Protein AF-A0A539EAH9-F1 (afdb_monomer_lite)

Secondary structure (DSSP, 8-state):
---EEEEEEEEEEEEEE-TTT--EEEEEEEEEEEEEEEEPPP--S-PPPPHHHHSEEEEBTTB--HHHHHHHHHHHTS-SS--S-TT---B-TTT--BTTT----PPPPPPPGGGGGGHHHHHHHHHHTTS-----PPPP---------------S------SSPPPHHHHHHHGGG-PPPPPP-EE-TTT--EE-TTS--TTT-EETTEE-S-----

pLDDT: mean 80.89, std 17.95, range [31.36, 97.25]

Structure (mmCIF, N/CA/C/O backbone):
data_AF-A0A539EAH9-F1
#
_entry.id   AF-A0A539EAH9-F1
#
loop_
_atom_site.group_PDB
_atom_site.id
_atom_site.type_symbol
_atom_site.label_atom_id
_atom_site.label_alt_id
_atom_site.label_comp_id
_atom_site.label_asym_id
_atom_site.label_entity_id
_atom_site.label_seq_id
_atom_site.pdbx_PDB_ins_code
_atom_site.Cartn_x
_atom_site.Cartn_y
_atom_site.Cartn_z
_atom_site.occupancy
_atom_site.B_iso_or_equiv
_atom_site.auth_seq_id
_atom_site.auth_comp_id
_atom_site.auth_asym_id
_atom_site.auth_atom_id
_atom_site.pdbx_PDB_model_num
ATOM 1 N N . GLY A 1 1 ? 25.191 -2.190 -31.416 1.00 60.81 1 GLY A N 1
ATOM 2 C CA . GLY A 1 1 ? 23.865 -2.799 -31.619 1.00 60.81 1 GLY A CA 1
ATOM 3 C C . GLY A 1 1 ? 22.923 -1.713 -32.073 1.00 60.81 1 GLY A C 1
ATOM 4 O O . GLY A 1 1 ? 23.224 -0.551 -31.831 1.00 60.81 1 GLY A O 1
ATOM 5 N N . ASN A 1 2 ? 21.859 -2.078 -32.775 1.00 83.56 2 ASN A N 1
ATOM 6 C CA . ASN A 1 2 ? 20.892 -1.104 -33.266 1.00 83.56 2 ASN A CA 1
ATOM 7 C C . ASN A 1 2 ? 19.895 -0.780 -32.150 1.00 83.56 2 ASN A C 1
ATOM 9 O O . ASN A 1 2 ? 19.409 -1.690 -31.483 1.00 83.56 2 ASN A O 1
ATOM 13 N N . ASP A 1 3 ? 19.583 0.498 -31.965 1.00 88.69 3 ASP A N 1
ATOM 14 C CA . ASP A 1 3 ? 18.508 0.918 -31.070 1.00 88.69 3 ASP A CA 1
ATOM 15 C C . ASP A 1 3 ? 17.154 0.483 -31.651 1.00 88.69 3 ASP A C 1
ATOM 17 O O . ASP A 1 3 ? 16.896 0.640 -32.848 1.00 88.69 3 ASP A O 1
ATOM 21 N N . VAL A 1 4 ? 16.276 -0.048 -30.800 1.00 90.62 4 VAL A N 1
ATOM 22 C CA . VAL A 1 4 ? 14.929 -0.492 -31.177 1.00 90.62 4 VAL A CA 1
ATOM 23 C C . VAL A 1 4 ? 13.896 0.394 -30.491 1.00 90.62 4 VAL A C 1
ATOM 25 O O . VAL A 1 4 ? 13.879 0.515 -29.270 1.00 90.62 4 VAL A O 1
ATOM 28 N N . LEU A 1 5 ? 13.005 1.007 -31.270 1.00 91.00 5 LEU A N 1
ATOM 29 C CA . LEU A 1 5 ? 11.903 1.819 -30.749 1.00 91.00 5 LEU A CA 1
ATOM 30 C C . LEU A 1 5 ? 10.624 0.985 -30.683 1.00 91.00 5 LEU A C 1
ATOM 32 O O . LEU A 1 5 ? 10.141 0.500 -31.707 1.00 91.00 5 LEU A O 1
ATOM 36 N N . VAL A 1 6 ? 10.049 0.859 -29.489 1.00 90.19 6 VAL A N 1
ATOM 37 C CA . VAL A 1 6 ? 8.791 0.145 -29.258 1.00 90.19 6 VAL A CA 1
ATOM 38 C C . VAL A 1 6 ? 7.693 1.159 -28.978 1.00 90.19 6 VAL A C 1
ATOM 40 O O . VAL A 1 6 ? 7.704 1.850 -27.961 1.00 90.19 6 VAL A O 1
ATOM 43 N N . ARG A 1 7 ? 6.719 1.236 -29.890 1.00 92.75 7 ARG A N 1
ATOM 44 C CA . ARG A 1 7 ? 5.558 2.125 -29.781 1.00 92.75 7 ARG A CA 1
ATOM 45 C C . ARG A 1 7 ? 4.266 1.344 -29.850 1.00 92.75 7 ARG A C 1
ATOM 47 O O . ARG A 1 7 ? 4.082 0.510 -30.732 1.00 92.75 7 ARG A O 1
ATOM 54 N N . GLY A 1 8 ? 3.332 1.666 -28.968 1.00 91.88 8 GLY A N 1
ATOM 55 C CA . GLY A 1 8 ? 2.044 0.998 -28.972 1.00 91.88 8 GLY A CA 1
ATOM 56 C C . GLY A 1 8 ? 1.096 1.470 -27.887 1.00 91.88 8 GLY A C 1
ATOM 57 O O . GLY A 1 8 ? 1.274 2.501 -27.239 1.00 91.88 8 GLY A O 1
ATOM 58 N N . ARG A 1 9 ? 0.038 0.689 -27.707 1.00 93.88 9 ARG A N 1
ATOM 59 C CA . ARG A 1 9 ? -0.904 0.841 -26.606 1.00 93.88 9 ARG A CA 1
ATOM 60 C C . ARG A 1 9 ? -1.015 -0.498 -25.913 1.00 93.88 9 ARG A C 1
ATOM 62 O O . ARG A 1 9 ? -1.237 -1.505 -26.579 1.00 93.88 9 ARG A O 1
ATOM 69 N N . MET A 1 10 ? -0.924 -0.482 -24.595 1.00 92.25 10 MET A N 1
ATOM 70 C CA . MET A 1 10 ? -1.216 -1.648 -23.781 1.00 92.25 10 MET A CA 1
ATOM 71 C C . MET A 1 10 ? -2.530 -1.461 -23.033 1.00 92.25 10 MET A C 1
ATOM 73 O O . MET A 1 10 ? -2.948 -0.341 -22.718 1.00 92.25 10 MET A O 1
ATOM 77 N N . ARG A 1 11 ? -3.180 -2.588 -22.761 1.00 94.94 11 ARG A N 1
ATOM 78 C CA . ARG A 1 11 ? -4.329 -2.686 -21.871 1.00 94.94 11 ARG A CA 1
ATOM 79 C C . ARG A 1 11 ? -4.109 -3.881 -20.958 1.00 94.94 11 ARG A C 1
ATOM 81 O O . ARG A 1 11 ? -3.825 -4.965 -21.459 1.00 94.94 11 ARG A O 1
ATOM 88 N N . ALA A 1 12 ? -4.242 -3.682 -19.654 1.00 93.44 12 ALA A N 1
ATOM 89 C CA . ALA A 1 12 ? -4.045 -4.726 -18.658 1.00 93.44 12 ALA A CA 1
ATOM 90 C C . ALA A 1 12 ? -5.166 -4.695 -17.616 1.00 93.44 12 ALA A C 1
ATOM 92 O O . ALA A 1 12 ? -5.574 -3.626 -17.160 1.00 93.44 12 ALA A O 1
ATOM 93 N N . TRP A 1 13 ? -5.639 -5.877 -17.214 1.00 95.69 13 TRP A N 1
ATOM 94 C CA . TRP A 1 13 ? -6.546 -6.028 -16.079 1.00 95.69 13 TRP A CA 1
ATOM 95 C C . TRP A 1 13 ? -5.753 -6.440 -14.852 1.00 95.69 13 TRP A C 1
ATOM 97 O O . TRP A 1 13 ? -5.201 -7.538 -14.803 1.00 95.69 13 TRP A O 1
ATOM 107 N N . VAL A 1 14 ? -5.720 -5.566 -13.853 1.00 95.38 14 VAL A N 1
ATOM 108 C CA . VAL A 1 14 ? -4.978 -5.808 -12.619 1.00 95.38 14 VAL A CA 1
ATOM 109 C C . VAL A 1 14 ? -5.970 -6.065 -11.489 1.00 95.38 14 VAL A C 1
ATOM 111 O O . VAL A 1 14 ? -6.828 -5.213 -11.243 1.00 95.38 14 VAL A O 1
ATOM 114 N N . PRO A 1 15 ? -5.894 -7.204 -10.782 1.00 95.88 15 PRO A N 1
ATOM 115 C CA . PRO A 1 15 ? -6.714 -7.423 -9.599 1.00 95.88 15 PRO A CA 1
ATOM 116 C C . PRO A 1 15 ? -6.326 -6.414 -8.513 1.00 95.88 15 PRO A C 1
ATOM 118 O O . PRO A 1 15 ? -5.158 -6.278 -8.158 1.00 95.88 15 PRO A O 1
ATOM 121 N N . GLN A 1 16 ? -7.313 -5.693 -7.993 1.00 95.38 16 GLN A N 1
ATOM 122 C CA . GLN A 1 16 ? -7.146 -4.670 -6.967 1.00 95.38 16 GLN A CA 1
ATOM 123 C C . GLN A 1 16 ? -8.098 -4.915 -5.806 1.00 95.38 16 GLN A C 1
ATOM 125 O O . GLN A 1 16 ? -9.174 -5.486 -5.970 1.00 95.38 16 GLN A O 1
ATOM 130 N N . THR A 1 17 ? -7.733 -4.405 -4.636 1.00 97.25 17 THR A N 1
ATOM 131 C CA . THR A 1 17 ? -8.609 -4.403 -3.462 1.00 97.25 17 THR A CA 1
ATOM 132 C C . THR A 1 17 ? -9.178 -3.009 -3.269 1.00 97.25 17 THR A C 1
ATOM 134 O O . THR A 1 17 ? -8.437 -2.036 -3.132 1.00 97.25 17 THR A O 1
ATOM 137 N N . CYS A 1 18 ? -10.504 -2.884 -3.244 1.00 96.62 18 CYS A N 1
ATOM 138 C CA . CYS A 1 18 ? -11.149 -1.587 -3.083 1.00 96.62 18 CYS A CA 1
ATOM 139 C C . CYS A 1 18 ? -10.808 -0.960 -1.725 1.00 96.62 18 CYS A C 1
ATOM 141 O O . CYS A 1 18 ? -11.185 -1.481 -0.679 1.00 96.62 18 CYS A O 1
ATOM 143 N N . GLY A 1 19 ? -10.218 0.237 -1.719 1.00 95.75 19 GLY A N 1
ATOM 144 C CA . GLY A 1 19 ? -9.874 0.967 -0.492 1.00 95.75 19 GLY A CA 1
ATOM 145 C C . GLY A 1 19 ? -11.069 1.505 0.315 1.00 95.75 19 GLY A C 1
ATOM 146 O O . GLY A 1 19 ? -10.874 2.312 1.222 1.00 95.75 19 GLY A O 1
ATOM 147 N N . ARG A 1 20 ? -12.311 1.141 -0.042 1.00 94.94 20 ARG A N 1
ATOM 148 C CA . ARG A 1 20 ? -13.545 1.499 0.685 1.00 94.94 20 ARG A CA 1
ATOM 149 C C . ARG A 1 20 ? -14.309 0.282 1.200 1.00 94.94 20 ARG A C 1
ATOM 151 O O . ARG A 1 20 ? -14.659 0.272 2.376 1.00 94.94 20 ARG A O 1
ATOM 158 N N . CYS A 1 21 ? -14.635 -0.684 0.336 1.00 95.94 21 CYS A N 1
ATOM 159 C CA . CYS A 1 21 ? -15.404 -1.882 0.714 1.00 95.94 21 CYS A CA 1
ATOM 160 C C . CYS A 1 21 ? -14.547 -3.138 0.904 1.00 95.94 21 CYS A C 1
ATOM 162 O O . CYS A 1 21 ? -15.082 -4.146 1.342 1.00 95.94 21 CYS A O 1
ATOM 164 N N . LEU A 1 22 ? -13.246 -3.078 0.593 1.00 95.69 22 LEU A N 1
ATOM 165 C CA . LEU A 1 22 ? -12.293 -4.193 0.666 1.00 95.69 22 LEU A CA 1
ATOM 166 C C . LEU A 1 22 ? -12.595 -5.385 -0.257 1.00 95.69 22 LEU A C 1
ATOM 168 O O . LEU A 1 22 ? -11.897 -6.391 -0.191 1.00 95.69 22 LEU A O 1
ATOM 172 N N . GLU A 1 23 ? -13.577 -5.274 -1.151 1.00 95.88 23 GLU A N 1
ATOM 173 C CA . GLU A 1 23 ? -13.831 -6.314 -2.149 1.00 95.88 23 GLU A CA 1
ATOM 174 C C . GLU A 1 23 ? -12.788 -6.278 -3.276 1.00 95.88 23 GLU A C 1
ATOM 176 O O . GLU A 1 23 ? -12.361 -5.183 -3.684 1.00 95.88 23 GLU A O 1
ATOM 181 N N . PRO A 1 24 ? -12.388 -7.457 -3.786 1.00 96.75 24 PRO A N 1
ATOM 182 C CA . PRO A 1 24 ? -11.537 -7.554 -4.957 1.00 96.75 24 PRO A CA 1
ATOM 183 C C . PRO A 1 24 ? -12.305 -7.096 -6.198 1.00 96.75 24 PRO A C 1
ATOM 185 O O . PRO A 1 24 ? -13.481 -7.411 -6.376 1.00 96.75 24 PRO A O 1
ATOM 188 N N . PHE A 1 25 ? -11.641 -6.354 -7.074 1.00 96.06 25 PHE A N 1
ATOM 189 C CA . PHE A 1 25 ? -12.196 -5.932 -8.354 1.00 96.06 25 PHE A CA 1
ATOM 190 C C . PHE A 1 25 ? -11.074 -5.770 -9.392 1.00 96.06 25 PHE A C 1
ATOM 192 O O . PHE A 1 25 ? -9.949 -5.431 -9.023 1.00 96.06 25 PHE A O 1
ATOM 199 N N . PRO A 1 26 ? -11.338 -6.001 -10.688 1.00 96.12 26 PRO A N 1
ATOM 200 C CA . PRO A 1 26 ? -10.357 -5.739 -11.733 1.00 96.12 26 PRO A CA 1
ATOM 201 C C . PRO A 1 26 ? -10.277 -4.235 -12.026 1.00 96.12 26 PRO A C 1
ATOM 203 O O . PRO A 1 26 ? -11.297 -3.583 -12.255 1.00 96.12 26 PRO A O 1
ATOM 206 N N . PHE A 1 27 ? -9.067 -3.681 -12.051 1.00 95.56 27 PHE A N 1
ATOM 207 C CA . PHE A 1 27 ? -8.802 -2.328 -12.532 1.00 95.56 27 PHE A CA 1
ATOM 208 C C . PHE A 1 27 ? -8.214 -2.378 -13.946 1.00 95.56 27 PHE A C 1
ATOM 210 O O . PHE A 1 27 ? -7.321 -3.177 -14.222 1.00 95.56 27 PHE A O 1
ATOM 217 N N . ASP A 1 28 ? -8.737 -1.541 -14.840 1.00 95.06 28 ASP A N 1
ATOM 218 C CA . ASP A 1 28 ? -8.344 -1.479 -16.251 1.00 95.06 28 ASP A CA 1
ATOM 219 C C . ASP A 1 28 ? -7.271 -0.402 -16.441 1.00 95.06 28 ASP A C 1
ATOM 221 O O . ASP A 1 28 ? -7.556 0.795 -16.345 1.00 95.06 28 ASP A O 1
ATOM 225 N N . VAL A 1 29 ? -6.032 -0.831 -16.681 1.00 95.12 29 VAL A N 1
ATOM 226 C CA . VAL A 1 29 ? -4.908 0.058 -16.979 1.00 95.12 29 VAL A CA 1
ATOM 227 C C . VAL A 1 29 ? -4.770 0.174 -18.489 1.00 95.12 29 VAL A C 1
ATOM 229 O O . VAL A 1 29 ? -4.560 -0.823 -19.177 1.00 95.12 29 VAL A O 1
ATOM 232 N N . VAL A 1 30 ? -4.859 1.399 -19.007 1.00 94.56 30 VAL A N 1
ATOM 233 C CA . VAL A 1 30 ? -4.601 1.711 -20.417 1.00 94.56 30 VAL A CA 1
ATOM 234 C C . VAL A 1 30 ? -3.438 2.689 -20.479 1.00 94.56 30 VAL A C 1
ATOM 236 O O . VAL A 1 30 ? -3.588 3.844 -20.082 1.00 94.56 30 VAL A O 1
ATOM 239 N N . ALA A 1 31 ? -2.300 2.238 -21.002 1.00 90.44 31 ALA A N 1
ATOM 240 C CA . ALA A 1 31 ? -1.087 3.042 -21.123 1.00 90.44 31 ALA A CA 1
ATOM 241 C C . ALA A 1 31 ? -0.617 3.111 -22.582 1.00 90.44 31 ALA A C 1
ATOM 243 O O . ALA A 1 31 ? -0.875 2.213 -23.397 1.00 90.44 31 ALA A O 1
ATOM 244 N N . ARG A 1 32 ? 0.039 4.221 -22.931 1.00 91.00 32 ARG A N 1
ATOM 245 C CA . ARG A 1 32 ? 0.740 4.374 -24.209 1.00 91.00 32 ARG A CA 1
ATOM 246 C C . ARG A 1 32 ? 2.194 4.010 -23.973 1.00 91.00 32 ARG A C 1
ATOM 248 O O . ARG A 1 32 ? 2.814 4.594 -23.102 1.00 91.00 32 ARG A O 1
ATOM 255 N N . VAL A 1 33 ? 2.698 3.090 -24.779 1.00 90.12 33 VAL A N 1
ATOM 256 C CA . VAL A 1 33 ? 4.084 2.635 -24.729 1.00 90.12 33 VAL A CA 1
ATOM 257 C C . VAL A 1 33 ? 4.867 3.409 -25.782 1.00 90.12 33 VAL A C 1
ATOM 259 O O . VAL A 1 33 ? 4.454 3.432 -26.946 1.00 90.12 33 VAL A O 1
ATOM 262 N N . ASP A 1 34 ? 5.957 4.047 -25.375 1.00 89.75 34 ASP A N 1
ATOM 263 C CA . ASP A 1 34 ? 6.941 4.695 -26.249 1.00 89.75 34 ASP A CA 1
ATOM 264 C C . ASP A 1 34 ? 8.307 4.578 -25.566 1.00 89.75 34 ASP A C 1
ATOM 266 O O . ASP A 1 34 ? 8.686 5.429 -24.767 1.00 89.75 34 ASP A O 1
ATOM 270 N N . THR A 1 35 ? 8.995 3.463 -25.806 1.00 88.56 35 THR A N 1
ATOM 271 C CA . THR A 1 35 ? 10.229 3.111 -25.090 1.00 88.56 35 THR A CA 1
ATOM 272 C C . THR A 1 35 ? 11.318 2.723 -26.074 1.00 88.56 35 THR A C 1
ATOM 274 O O . THR A 1 35 ? 11.074 2.011 -27.056 1.00 88.56 35 THR A O 1
ATOM 277 N N . ARG A 1 36 ? 12.538 3.188 -25.805 1.00 90.56 36 ARG A N 1
ATOM 278 C CA . ARG A 1 36 ? 13.738 2.853 -26.570 1.00 90.56 36 ARG A CA 1
ATOM 279 C C . ARG A 1 36 ? 14.483 1.712 -25.887 1.00 90.56 36 ARG A C 1
ATOM 281 O O . ARG A 1 36 ? 14.791 1.803 -24.705 1.00 90.56 36 ARG A O 1
ATOM 288 N N . PHE A 1 37 ? 14.809 0.674 -26.649 1.00 90.56 37 PHE A N 1
ATOM 289 C CA . PHE A 1 37 ? 15.657 -0.429 -26.219 1.00 90.56 37 PHE A CA 1
ATOM 290 C C . PHE A 1 37 ? 17.042 -0.315 -26.849 1.00 90.56 37 PHE A C 1
ATOM 292 O O . PHE A 1 37 ? 17.163 -0.216 -28.071 1.00 90.56 37 PHE A O 1
ATOM 299 N N . CYS A 1 38 ? 18.084 -0.375 -26.029 1.00 90.00 38 CYS A N 1
ATOM 300 C CA . CYS A 1 38 ? 19.475 -0.374 -26.462 1.00 90.00 38 CYS A CA 1
ATOM 301 C C . CYS A 1 38 ? 20.183 -1.676 -26.037 1.00 90.00 38 CYS A C 1
ATOM 303 O O . CYS A 1 38 ? 19.770 -2.345 -25.083 1.00 90.00 38 CYS A O 1
ATOM 305 N N . PRO A 1 39 ? 21.234 -2.103 -26.754 1.00 87.88 39 PRO A N 1
ATOM 306 C CA . PRO A 1 39 ? 21.985 -3.296 -26.378 1.00 87.88 39 PRO A CA 1
ATOM 307 C C . PRO A 1 39 ? 22.613 -3.102 -24.996 1.00 87.88 39 PRO A C 1
ATOM 309 O O . PRO A 1 39 ? 23.227 -2.066 -24.731 1.00 87.88 39 PRO A O 1
ATOM 312 N N . ARG A 1 40 ? 22.488 -4.104 -24.117 1.00 82.75 40 ARG A N 1
ATOM 313 C CA . ARG A 1 40 ? 23.061 -4.038 -22.767 1.00 82.75 40 ARG A CA 1
ATOM 314 C C . ARG A 1 40 ? 24.570 -3.757 -22.853 1.00 82.75 40 ARG A C 1
ATOM 316 O O . ARG A 1 40 ? 25.294 -4.558 -23.451 1.00 82.75 40 ARG A O 1
ATOM 323 N N . PRO A 1 41 ? 25.071 -2.659 -22.258 1.00 74.50 41 PRO A N 1
ATOM 324 C CA . PRO A 1 41 ? 26.496 -2.377 -22.281 1.00 74.50 41 PRO A CA 1
ATOM 325 C C . PRO A 1 41 ? 27.245 -3.458 -21.494 1.00 74.50 41 PRO A C 1
ATOM 327 O O . PRO A 1 41 ? 26.838 -3.854 -20.400 1.00 74.50 41 PRO A O 1
ATOM 330 N N . GLY A 1 42 ? 28.354 -3.948 -22.054 1.00 69.81 42 GLY A N 1
ATOM 331 C CA . GLY A 1 42 ? 29.298 -4.775 -21.307 1.00 69.81 42 GLY A CA 1
ATOM 332 C C . GLY A 1 42 ? 29.802 -3.997 -20.090 1.00 69.81 42 GLY A C 1
ATOM 333 O O . GLY A 1 42 ? 30.039 -2.795 -20.197 1.00 69.81 42 GLY A O 1
ATOM 334 N N . ARG A 1 43 ? 29.915 -4.677 -18.941 1.00 63.47 43 ARG A N 1
ATOM 335 C CA . ARG A 1 43 ? 30.297 -4.112 -17.634 1.00 63.47 43 ARG A CA 1
ATOM 336 C C . ARG A 1 43 ? 31.380 -3.031 -17.796 1.00 63.47 43 ARG A C 1
ATOM 338 O O . ARG A 1 43 ? 32.489 -3.338 -18.229 1.00 63.47 43 ARG A O 1
ATOM 345 N N . ARG A 1 44 ? 31.060 -1.784 -17.452 1.00 59.03 44 ARG A N 1
ATOM 346 C CA . ARG A 1 44 ? 32.021 -0.676 -17.354 1.00 59.03 44 ARG A CA 1
ATOM 347 C C . ARG A 1 44 ? 31.916 -0.022 -15.983 1.00 59.03 44 ARG A C 1
ATOM 349 O O . ARG A 1 44 ? 30.933 -0.239 -15.277 1.00 59.03 44 ARG A O 1
ATOM 356 N N . GLU A 1 45 ? 32.995 0.673 -15.630 1.00 66.25 45 GLU A N 1
ATOM 357 C CA . GLU A 1 45 ? 33.187 1.496 -14.430 1.00 66.25 45 GLU A CA 1
ATOM 358 C C . GLU A 1 45 ? 31.945 2.333 -14.092 1.00 66.25 45 GLU A C 1
ATOM 360 O O . GLU A 1 45 ? 31.101 2.570 -14.951 1.00 66.25 45 GLU A O 1
ATOM 365 N N . GLU A 1 46 ? 31.812 2.762 -12.838 1.00 62.81 46 GLU A N 1
ATOM 366 C CA . GLU A 1 46 ? 30.702 3.608 -12.384 1.00 62.81 46 GLU A CA 1
ATOM 367 C C . GLU A 1 46 ? 30.673 4.926 -13.185 1.00 62.81 46 GLU A C 1
ATOM 369 O O . GLU A 1 46 ? 31.411 5.862 -12.891 1.00 62.81 46 GLU A O 1
ATOM 374 N N . VAL A 1 47 ? 29.844 4.983 -14.233 1.00 72.38 47 VAL A N 1
ATOM 375 C CA . VAL A 1 47 ? 29.603 6.181 -15.049 1.00 72.38 47 VAL A CA 1
ATOM 376 C C . VAL A 1 47 ? 28.312 6.848 -14.578 1.00 72.38 47 VAL A C 1
ATOM 378 O O . VAL A 1 47 ? 27.319 6.171 -14.303 1.00 72.38 47 VAL A O 1
ATOM 381 N N . GLU A 1 48 ? 28.316 8.178 -14.491 1.00 74.94 48 GLU A N 1
ATOM 382 C CA . GLU A 1 48 ? 27.109 8.956 -14.205 1.00 74.94 48 GLU A CA 1
ATOM 383 C C . GLU A 1 48 ? 26.088 8.815 -15.344 1.00 74.94 48 GLU A C 1
ATOM 385 O O . GLU A 1 48 ? 26.417 8.993 -16.517 1.00 74.94 48 GLU A O 1
ATOM 390 N N . LEU A 1 49 ? 24.842 8.493 -14.988 1.00 77.19 49 LEU A N 1
ATOM 391 C CA . LEU A 1 49 ? 23.744 8.351 -15.943 1.00 77.19 49 LEU A CA 1
ATOM 392 C C . LEU A 1 49 ? 23.298 9.723 -16.455 1.00 77.19 49 LEU A C 1
ATOM 394 O O . LEU A 1 49 ? 23.085 10.651 -15.670 1.00 77.19 49 LEU A O 1
ATOM 398 N N . THR A 1 50 ? 23.092 9.832 -17.764 1.00 81.25 50 THR A N 1
ATOM 399 C CA . THR A 1 50 ? 22.429 10.987 -18.373 1.00 81.25 50 THR A CA 1
ATOM 400 C C . THR A 1 50 ? 20.901 10.844 -18.279 1.00 81.25 50 THR A C 1
ATOM 402 O O . THR A 1 50 ? 20.399 9.741 -18.053 1.00 81.25 50 THR A O 1
ATOM 405 N N . PRO A 1 51 ? 20.117 11.926 -18.452 1.00 77.69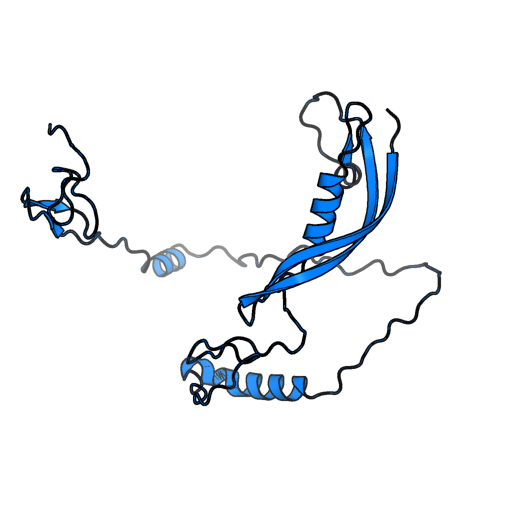 51 PRO A N 1
ATOM 406 C CA . PRO A 1 51 ? 18.654 11.832 -18.490 1.00 77.69 51 PRO A CA 1
ATOM 407 C C . PRO A 1 51 ? 18.139 10.833 -19.535 1.00 77.69 51 PRO A C 1
ATOM 409 O O . PRO A 1 51 ? 17.221 10.072 -19.249 1.00 77.69 51 PRO A O 1
ATOM 412 N N . ASP A 1 52 ? 18.786 10.769 -20.700 1.00 70.88 52 ASP A N 1
ATOM 413 C CA . ASP A 1 52 ? 18.406 9.868 -21.793 1.00 70.88 52 ASP A CA 1
ATOM 414 C C . ASP A 1 52 ? 18.671 8.385 -21.465 1.00 70.88 52 ASP A C 1
ATOM 416 O O . ASP A 1 52 ? 18.045 7.500 -22.056 1.00 70.88 52 ASP A O 1
ATOM 420 N N . ASP A 1 53 ? 19.579 8.101 -20.521 1.00 75.19 53 ASP A N 1
ATOM 421 C CA . ASP A 1 53 ? 19.846 6.746 -20.017 1.00 75.19 53 ASP A CA 1
ATOM 422 C C . ASP A 1 53 ? 18.764 6.273 -19.037 1.00 75.19 53 ASP A C 1
ATOM 424 O O . ASP A 1 53 ? 18.596 5.071 -18.836 1.00 75.19 53 ASP A O 1
ATOM 428 N N . LEU A 1 54 ? 18.012 7.200 -18.430 1.00 77.00 54 LEU A N 1
ATOM 429 C CA . LEU A 1 54 ? 16.892 6.870 -17.542 1.00 77.00 54 LEU A CA 1
ATOM 430 C C . LEU A 1 54 ? 15.639 6.449 -18.320 1.00 77.00 54 LEU A C 1
ATOM 432 O O . LEU A 1 54 ? 14.779 5.769 -17.765 1.00 77.00 54 LEU A O 1
ATOM 436 N N . GLU A 1 55 ? 15.537 6.852 -19.588 1.00 69.38 55 GLU A N 1
ATOM 437 C CA . GLU A 1 55 ? 14.396 6.576 -20.472 1.00 69.38 55 GLU A CA 1
ATOM 438 C C . GLU A 1 55 ? 14.638 5.375 -21.408 1.00 69.38 55 GLU A C 1
ATOM 440 O O . GLU A 1 55 ? 13.785 5.039 -22.235 1.00 69.38 55 GLU A O 1
ATOM 445 N N . ALA A 1 56 ? 15.801 4.725 -21.298 1.00 81.56 56 ALA A N 1
ATOM 446 C CA . ALA A 1 56 ? 16.188 3.590 -22.126 1.00 81.56 56 ALA A CA 1
ATOM 447 C C . ALA A 1 56 ? 16.149 2.267 -21.349 1.00 81.56 56 ALA A C 1
ATOM 449 O O . ALA A 1 56 ? 16.671 2.149 -20.240 1.00 81.56 56 ALA A O 1
ATOM 450 N N . ASP A 1 57 ? 15.587 1.241 -21.983 1.00 86.75 57 ASP A N 1
ATOM 451 C CA . ASP A 1 57 ? 15.651 -0.137 -21.510 1.00 86.75 57 ASP A CA 1
ATOM 452 C C . ASP A 1 57 ? 16.725 -0.936 -22.254 1.00 86.75 57 ASP A C 1
ATOM 454 O O . ASP A 1 57 ? 17.122 -0.608 -23.370 1.00 86.75 57 ASP A O 1
ATOM 458 N N . PHE A 1 58 ? 17.205 -2.021 -21.645 1.00 88.50 58 PHE A N 1
ATOM 459 C CA . PHE A 1 58 ? 18.278 -2.838 -22.216 1.00 88.50 58 PHE A CA 1
ATOM 460 C C . PHE A 1 58 ? 17.773 -4.180 -22.744 1.00 88.50 58 PHE A C 1
ATOM 462 O O . PHE A 1 58 ? 16.985 -4.847 -22.072 1.00 88.50 58 PHE A O 1
ATOM 469 N N . TYR A 1 59 ? 18.311 -4.623 -23.882 1.00 89.81 59 TYR A N 1
ATOM 470 C CA . TYR A 1 59 ? 18.089 -5.963 -24.438 1.00 89.81 59 TYR A CA 1
ATOM 471 C C . TYR A 1 59 ? 19.403 -6.756 -24.565 1.00 89.81 59 TYR A C 1
ATOM 473 O O . TYR A 1 59 ? 20.495 -6.179 -24.599 1.00 89.81 59 TYR A O 1
ATOM 481 N N . ALA A 1 60 ? 19.304 -8.085 -24.602 1.00 87.56 60 ALA A N 1
ATOM 482 C CA . ALA A 1 60 ? 20.426 -9.006 -24.798 1.00 87.56 60 ALA A CA 1
ATOM 483 C C . ALA A 1 60 ? 19.990 -10.152 -25.719 1.00 87.56 60 ALA A C 1
ATOM 485 O O . ALA A 1 60 ? 18.802 -10.456 -25.776 1.00 87.56 60 ALA A O 1
ATOM 486 N N . ASP A 1 61 ? 20.933 -10.758 -26.443 1.00 87.06 61 ASP A N 1
ATOM 487 C CA . ASP A 1 61 ? 20.684 -11.916 -27.320 1.00 87.06 61 ASP A CA 1
ATOM 488 C C . ASP A 1 61 ? 19.550 -11.698 -28.344 1.00 87.06 61 ASP A C 1
ATOM 490 O O . ASP A 1 61 ? 18.789 -12.611 -28.647 1.00 87.06 61 ASP A O 1
ATOM 494 N N . ASP A 1 62 ? 19.402 -10.461 -28.836 1.00 85.50 62 ASP A N 1
ATOM 495 C CA . ASP A 1 62 ? 18.315 -10.022 -29.729 1.00 85.50 62 ASP A CA 1
ATOM 496 C C . ASP A 1 62 ? 16.889 -10.259 -29.176 1.00 85.50 62 ASP A C 1
ATOM 498 O O . ASP A 1 62 ? 15.902 -10.234 -29.914 1.00 85.50 62 ASP A O 1
ATOM 502 N N . LEU A 1 63 ? 16.763 -10.423 -27.852 1.00 89.56 63 LEU A N 1
ATOM 503 C CA . LEU A 1 63 ? 15.504 -10.596 -27.134 1.00 89.56 63 LEU A CA 1
ATOM 504 C C . LEU A 1 63 ? 15.143 -9.348 -26.324 1.00 89.56 63 LEU A C 1
ATOM 506 O O . LEU A 1 63 ? 15.856 -8.931 -25.409 1.00 89.56 63 LEU A O 1
ATOM 510 N N . LEU A 1 64 ? 13.980 -8.782 -26.637 1.00 89.31 64 LEU A N 1
ATOM 511 C CA . LEU A 1 64 ? 13.375 -7.668 -25.909 1.00 89.31 64 LEU A CA 1
ATOM 512 C C . LEU A 1 64 ? 12.545 -8.208 -24.737 1.00 89.31 64 LEU A C 1
ATOM 514 O O . LEU A 1 64 ? 11.573 -8.937 -24.950 1.00 89.31 64 LEU A O 1
ATOM 518 N N . ASP A 1 65 ? 12.874 -7.819 -23.503 1.00 87.44 65 ASP A N 1
ATOM 519 C CA . ASP A 1 65 ? 12.050 -8.149 -22.334 1.00 87.44 65 ASP A CA 1
ATOM 520 C C . ASP A 1 65 ? 10.831 -7.220 -22.247 1.00 87.44 65 ASP A C 1
ATOM 522 O O . ASP A 1 65 ? 10.805 -6.210 -21.539 1.00 87.44 65 ASP A O 1
ATOM 526 N N . VAL A 1 66 ? 9.790 -7.587 -22.991 1.00 88.06 66 VAL A N 1
ATOM 527 C CA . VAL A 1 66 ? 8.502 -6.886 -22.972 1.00 88.06 66 VAL A CA 1
ATOM 528 C C . VAL A 1 66 ? 7.760 -7.045 -21.645 1.00 88.06 66 VAL A C 1
ATOM 530 O O . VAL A 1 66 ? 6.876 -6.243 -21.359 1.00 88.06 66 VAL A O 1
ATOM 533 N N . ASN A 1 67 ? 8.095 -8.034 -20.807 1.00 89.81 67 ASN A N 1
ATOM 534 C CA . ASN A 1 67 ? 7.415 -8.206 -19.522 1.00 89.81 67 ASN A CA 1
ATOM 535 C C . ASN A 1 67 ? 7.770 -7.069 -18.569 1.00 89.81 67 ASN A C 1
ATOM 537 O O . ASN A 1 67 ? 6.875 -6.518 -17.933 1.00 89.81 67 ASN A O 1
ATOM 541 N N . ARG A 1 68 ? 9.049 -6.678 -18.510 1.00 87.75 68 ARG A N 1
ATOM 542 C CA . ARG A 1 68 ? 9.498 -5.536 -17.699 1.00 87.75 68 ARG A CA 1
ATOM 543 C C . ARG A 1 68 ? 8.835 -4.229 -18.135 1.00 87.75 68 ARG A C 1
ATOM 545 O O . ARG A 1 68 ? 8.397 -3.449 -17.287 1.00 87.75 68 ARG A O 1
ATOM 552 N N . LEU A 1 69 ? 8.720 -4.029 -19.448 1.00 89.31 69 LEU A N 1
ATOM 553 C CA . LEU A 1 69 ? 8.025 -2.886 -20.032 1.00 89.31 69 LEU A CA 1
ATOM 554 C C . LEU A 1 69 ? 6.554 -2.858 -19.606 1.00 89.31 69 LEU A C 1
ATOM 556 O O . LEU A 1 69 ? 6.078 -1.875 -19.045 1.00 89.31 69 LEU A O 1
ATOM 560 N N . LEU A 1 70 ? 5.843 -3.969 -19.810 1.00 90.88 70 LEU A N 1
ATOM 561 C CA . LEU A 1 70 ? 4.432 -4.078 -19.451 1.00 90.88 70 LEU A CA 1
ATOM 562 C C . LEU A 1 70 ? 4.207 -3.921 -17.942 1.00 90.88 70 LEU A C 1
ATOM 564 O O . LEU A 1 70 ? 3.230 -3.289 -17.555 1.00 90.88 70 LEU A O 1
ATOM 568 N N . GLN A 1 71 ? 5.084 -4.462 -17.092 1.00 91.62 71 GLN A N 1
ATOM 569 C CA . GLN A 1 71 ? 4.993 -4.315 -15.634 1.00 91.62 71 GLN A CA 1
ATOM 570 C C . GLN A 1 71 ? 5.139 -2.855 -15.208 1.00 91.62 71 GLN A C 1
ATOM 572 O O . GLN A 1 71 ? 4.245 -2.342 -14.540 1.00 91.62 71 GLN A O 1
ATOM 577 N N . THR A 1 72 ? 6.198 -2.173 -15.654 1.00 91.00 72 THR A N 1
ATOM 578 C CA . THR A 1 72 ? 6.455 -0.761 -15.322 1.00 91.00 72 THR A CA 1
ATOM 579 C C . THR A 1 72 ? 5.273 0.122 -15.718 1.00 91.00 72 THR A C 1
ATOM 581 O O . THR A 1 72 ? 4.721 0.846 -14.889 1.00 91.00 72 THR A O 1
ATOM 584 N N . GLU A 1 73 ? 4.820 0.005 -16.965 1.00 92.62 73 GLU A N 1
ATOM 585 C CA . GLU A 1 73 ? 3.695 0.792 -17.477 1.00 92.62 73 GLU A CA 1
ATOM 586 C C . GLU A 1 73 ? 2.374 0.450 -16.772 1.00 92.62 73 GLU A C 1
ATOM 588 O O . GLU A 1 73 ? 1.533 1.321 -16.530 1.00 92.62 73 GLU A O 1
ATOM 593 N N . THR A 1 74 ? 2.188 -0.818 -16.389 1.00 94.12 74 THR A N 1
ATOM 594 C CA . THR A 1 74 ? 1.018 -1.243 -15.612 1.00 94.12 74 THR A CA 1
ATOM 595 C C . THR A 1 74 ? 1.032 -0.606 -14.227 1.00 94.12 74 THR A C 1
ATOM 597 O O . THR A 1 74 ? 0.019 -0.052 -13.805 1.00 94.12 74 THR A O 1
ATOM 600 N N . GLU A 1 75 ? 2.164 -0.662 -13.527 1.00 93.50 75 GLU A N 1
ATOM 601 C CA . GLU A 1 75 ? 2.329 -0.139 -12.170 1.00 93.50 75 GLU A CA 1
ATOM 602 C C . GLU A 1 75 ? 2.161 1.380 -12.113 1.00 93.50 75 GLU A C 1
ATOM 604 O O . GLU A 1 75 ? 1.423 1.883 -11.262 1.00 93.50 75 GLU A O 1
ATOM 609 N N . LEU A 1 76 ? 2.770 2.110 -13.053 1.00 92.25 76 LEU A N 1
ATOM 610 C CA . LEU A 1 76 ? 2.625 3.564 -13.164 1.00 92.25 76 LEU A CA 1
ATOM 611 C C . LEU A 1 76 ? 1.180 3.988 -13.468 1.00 92.25 76 LEU A C 1
ATOM 613 O O . LEU A 1 76 ? 0.751 5.073 -13.069 1.00 92.25 76 LEU A O 1
ATOM 617 N N . GLY A 1 77 ? 0.411 3.130 -14.143 1.00 92.44 77 GLY A N 1
ATOM 618 C CA . GLY A 1 77 ? -0.999 3.358 -14.445 1.00 92.44 77 GLY A CA 1
ATOM 619 C C . GLY A 1 77 ? -1.970 3.072 -13.291 1.00 92.44 77 GLY A C 1
ATOM 620 O O . GLY A 1 77 ? -3.158 3.392 -13.408 1.00 92.44 77 GLY A O 1
ATOM 621 N N . LEU A 1 78 ? -1.516 2.480 -12.179 1.00 93.94 78 LEU A N 1
ATOM 622 C CA . LEU A 1 78 ? -2.384 2.153 -11.045 1.00 93.94 78 LEU A CA 1
ATOM 623 C C . LEU A 1 78 ? -2.678 3.376 -10.157 1.00 93.94 78 LEU A C 1
ATOM 625 O O . LEU A 1 78 ? -1.796 4.178 -9.848 1.00 93.94 78 LEU A O 1
ATOM 629 N N . PRO A 1 79 ? -3.923 3.530 -9.666 1.00 92.56 79 PRO A N 1
ATOM 630 C CA . PRO A 1 79 ? -4.276 4.631 -8.785 1.00 92.56 79 PRO A CA 1
ATOM 631 C C . PRO A 1 79 ? -3.736 4.396 -7.371 1.00 92.56 79 PRO A C 1
ATOM 633 O O . PRO A 1 79 ? -3.855 3.304 -6.823 1.00 92.56 79 PRO A O 1
ATOM 636 N N . MET A 1 80 ? -3.305 5.466 -6.696 1.00 92.56 80 MET A N 1
ATOM 637 C CA . MET A 1 80 ? -2.913 5.394 -5.277 1.00 92.56 80 MET A CA 1
ATOM 638 C C . MET A 1 80 ? -4.040 4.904 -4.347 1.00 92.56 80 MET A C 1
ATOM 640 O O . MET A 1 80 ? -3.778 4.393 -3.261 1.00 92.56 80 MET A O 1
ATOM 644 N N . LYS A 1 81 ? -5.310 5.095 -4.738 1.00 93.00 81 LYS A N 1
ATOM 645 C CA . LYS A 1 81 ? -6.487 4.625 -3.993 1.00 93.00 81 LYS A CA 1
ATOM 646 C C . LYS A 1 81 ? -7.483 3.939 -4.936 1.00 93.00 81 LYS A C 1
ATOM 648 O O . LYS A 1 81 ? -8.396 4.607 -5.430 1.00 93.00 81 LYS A O 1
ATOM 653 N N . PRO A 1 82 ? -7.336 2.629 -5.185 1.00 94.19 82 PRO A N 1
ATOM 654 C CA . PRO A 1 82 ? -8.233 1.887 -6.062 1.00 94.19 82 PRO A CA 1
ATOM 655 C C . PRO A 1 82 ? -9.640 1.800 -5.459 1.00 94.19 82 PRO A C 1
ATOM 657 O O . PRO A 1 82 ? -9.815 1.494 -4.277 1.00 94.19 82 PRO A O 1
ATOM 660 N N . LEU A 1 83 ? -10.659 2.076 -6.274 1.00 96.19 83 LEU A N 1
ATOM 661 C CA . LEU A 1 83 ? -12.071 1.967 -5.907 1.00 96.19 83 LEU A CA 1
ATOM 662 C C . LEU A 1 83 ? -12.802 1.123 -6.950 1.00 96.19 83 LEU A C 1
ATOM 664 O O . LEU A 1 83 ? -12.695 1.414 -8.138 1.00 96.19 83 LEU A O 1
ATOM 668 N N . CYS A 1 84 ? -13.614 0.159 -6.502 1.00 94.69 84 CYS A N 1
ATOM 669 C CA . CYS A 1 84 ? -14.446 -0.664 -7.391 1.00 94.69 84 CYS A CA 1
ATOM 670 C C . CYS A 1 84 ? -15.506 0.139 -8.164 1.00 94.69 84 CYS A C 1
ATOM 672 O O . CYS A 1 84 ? -16.069 -0.336 -9.142 1.00 94.69 84 CYS A O 1
ATOM 674 N N . GLY A 1 85 ? -15.764 1.379 -7.745 1.00 92.62 85 GLY A N 1
ATOM 675 C CA . GLY A 1 85 ? -16.615 2.327 -8.445 1.00 92.62 85 GLY A CA 1
ATOM 676 C C . GLY A 1 85 ? -16.540 3.711 -7.807 1.00 92.62 85 GLY A C 1
ATOM 677 O O . GLY A 1 85 ? -16.173 3.856 -6.636 1.00 92.62 85 GLY A O 1
ATOM 678 N N . LYS A 1 86 ? -16.920 4.743 -8.570 1.00 89.44 86 LYS A N 1
ATOM 679 C CA . LYS A 1 86 ? -16.918 6.145 -8.107 1.00 89.44 86 LYS A CA 1
ATOM 680 C C . LYS A 1 86 ? -17.846 6.361 -6.904 1.00 89.44 86 LYS A C 1
ATOM 682 O O . LYS A 1 86 ? -17.532 7.159 -6.019 1.00 89.44 86 LYS A O 1
ATOM 687 N N . ASP A 1 87 ? -18.927 5.587 -6.839 1.00 93.50 87 ASP A N 1
ATOM 688 C CA . ASP A 1 87 ? -19.989 5.715 -5.836 1.00 93.50 87 ASP A CA 1
ATOM 689 C C . ASP A 1 87 ? -19.965 4.589 -4.784 1.00 93.50 87 ASP A C 1
ATOM 691 O O . ASP A 1 87 ? -20.937 4.377 -4.062 1.00 93.50 87 ASP A O 1
ATOM 695 N N . CYS A 1 88 ? -18.836 3.876 -4.656 1.00 94.06 88 CYS A N 1
ATOM 696 C CA . CYS A 1 88 ? -18.661 2.841 -3.637 1.00 94.06 88 CYS A CA 1
ATOM 697 C C . CYS A 1 88 ? -18.870 3.422 -2.228 1.00 94.06 88 CYS A C 1
ATOM 699 O O . CYS A 1 88 ? -18.155 4.341 -1.809 1.00 94.06 88 CYS A O 1
ATOM 701 N N . ARG A 1 89 ? -19.838 2.868 -1.490 1.00 92.31 89 ARG A N 1
ATOM 702 C CA . ARG A 1 89 ? -20.282 3.350 -0.169 1.00 92.31 89 ARG A CA 1
ATOM 703 C C . ARG A 1 89 ? -19.378 2.889 0.976 1.00 92.31 89 ARG A C 1
ATOM 705 O O . ARG A 1 89 ? -19.412 3.481 2.055 1.00 92.31 89 ARG A O 1
ATOM 712 N N . GLY A 1 90 ? -18.562 1.867 0.719 1.00 94.31 90 GLY A N 1
ATOM 713 C CA . GLY A 1 90 ? -17.594 1.304 1.653 1.00 94.31 90 GLY A CA 1
ATOM 714 C C . GLY A 1 90 ? -18.210 0.536 2.818 1.00 94.31 90 GLY A C 1
ATOM 715 O O . GLY A 1 90 ? -19.395 0.205 2.815 1.00 94.31 90 GLY A O 1
ATOM 716 N N . LEU A 1 91 ? -17.383 0.243 3.817 1.00 93.88 91 LEU A N 1
ATOM 717 C CA . LEU A 1 91 ? -17.817 -0.440 5.032 1.00 93.88 91 LEU A CA 1
ATOM 718 C C . LEU A 1 91 ? -18.496 0.517 6.021 1.00 93.88 91 LEU A C 1
ATOM 720 O O . LEU A 1 91 ? -18.201 1.714 6.080 1.00 93.88 91 LEU A O 1
ATOM 724 N N . CYS A 1 92 ? -19.412 -0.019 6.824 1.00 91.00 92 CYS A N 1
ATOM 725 C CA . CYS A 1 92 ? -19.981 0.684 7.965 1.00 91.00 92 CYS A CA 1
ATOM 726 C C . CYS A 1 92 ? -18.922 0.847 9.072 1.00 91.00 92 CYS A C 1
ATOM 728 O O . CYS A 1 92 ? -18.352 -0.153 9.505 1.00 91.00 92 CYS A O 1
ATOM 730 N N . PRO A 1 93 ? -18.695 2.062 9.606 1.00 87.69 93 PRO A N 1
ATOM 731 C CA . PRO A 1 93 ? -17.705 2.294 10.663 1.00 87.69 93 PRO A CA 1
ATOM 732 C C . PRO A 1 93 ? -18.113 1.728 12.034 1.00 87.69 93 PRO A C 1
ATOM 734 O O . PRO A 1 93 ? -17.311 1.764 12.962 1.00 87.69 93 PRO A O 1
ATOM 737 N N . VAL A 1 94 ? -19.358 1.256 12.180 1.00 89.38 94 VAL A N 1
ATOM 738 C CA . VAL A 1 94 ? -19.890 0.700 13.434 1.00 89.38 94 VAL A CA 1
ATOM 739 C C . VAL A 1 94 ? -19.875 -0.827 13.411 1.00 89.38 94 VAL A C 1
ATOM 741 O O . VAL A 1 94 ? -19.291 -1.434 14.299 1.00 89.38 94 VAL A O 1
ATOM 744 N N . CYS A 1 95 ? -20.490 -1.456 12.404 1.00 91.44 95 CYS A N 1
ATOM 745 C CA . CYS A 1 95 ? -20.602 -2.918 12.332 1.00 91.44 95 CYS A CA 1
ATOM 746 C C . CYS A 1 95 ? -19.631 -3.588 11.349 1.00 91.44 95 CYS A C 1
ATOM 748 O O . CYS A 1 95 ? -19.573 -4.811 11.307 1.00 91.44 95 CYS A O 1
ATOM 750 N N . GLY A 1 96 ? -18.912 -2.826 10.518 1.00 90.44 96 GLY A N 1
ATOM 751 C CA . GLY A 1 96 ? -18.016 -3.375 9.493 1.00 90.44 96 G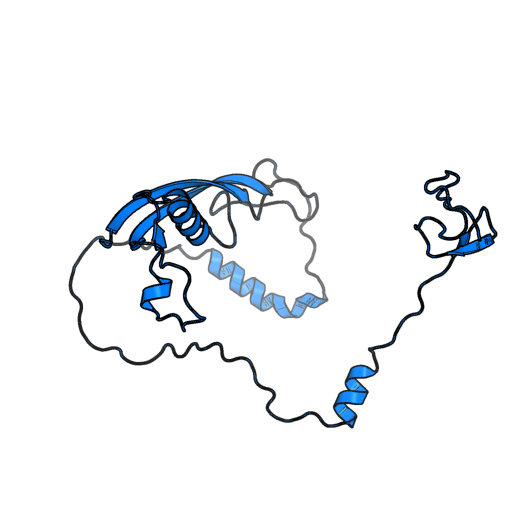LY A CA 1
ATOM 752 C C . GLY A 1 96 ? -18.715 -3.948 8.254 1.00 90.44 96 GLY A C 1
ATOM 753 O O . GLY A 1 96 ? -18.035 -4.372 7.327 1.00 90.44 96 GLY A O 1
ATOM 754 N N . GLY A 1 97 ? -20.051 -3.937 8.192 1.00 92.06 97 GLY A N 1
ATOM 755 C CA . GLY A 1 97 ? -20.807 -4.456 7.048 1.00 92.06 97 GLY A CA 1
ATOM 756 C C . GLY A 1 97 ? -20.595 -3.648 5.763 1.00 92.06 97 GLY A C 1
ATOM 757 O O . GLY A 1 97 ? -20.484 -2.419 5.803 1.00 92.06 97 GLY A O 1
ATOM 758 N N . ASN A 1 98 ? -20.563 -4.329 4.614 1.00 94.12 98 ASN A N 1
ATOM 759 C CA . ASN A 1 98 ? -20.430 -3.690 3.306 1.00 94.12 98 ASN A CA 1
ATOM 760 C C . ASN A 1 98 ? -21.737 -2.997 2.890 1.00 94.12 98 ASN A C 1
ATOM 762 O O . ASN A 1 98 ? -22.720 -3.645 2.531 1.00 94.12 98 ASN A O 1
ATOM 766 N N . ARG A 1 99 ? -21.719 -1.659 2.860 1.00 91.94 99 ARG A N 1
ATOM 767 C CA . ARG A 1 99 ? -22.893 -0.817 2.568 1.00 91.94 99 ARG A CA 1
ATOM 768 C C . ARG A 1 99 ? -23.335 -0.860 1.102 1.00 91.94 99 ARG A C 1
ATOM 770 O O . ARG A 1 99 ? -24.358 -0.260 0.764 1.00 91.94 99 ARG A O 1
ATOM 777 N N . ASN A 1 100 ? -22.554 -1.501 0.230 1.00 92.69 100 ASN A N 1
ATOM 778 C CA . ASN A 1 100 ? -22.948 -1.771 -1.152 1.00 92.69 100 ASN A CA 1
ATOM 779 C C . ASN A 1 100 ? -23.897 -2.974 -1.256 1.00 92.69 100 ASN A C 1
ATOM 781 O O . ASN A 1 100 ? -24.692 -3.016 -2.187 1.00 92.69 100 ASN A O 1
ATOM 785 N N . VAL A 1 101 ? -23.820 -3.922 -0.314 1.00 91.56 101 VAL A N 1
ATOM 786 C CA . VAL A 1 101 ? -24.585 -5.179 -0.349 1.00 91.56 101 VAL A CA 1
ATOM 787 C C . VAL A 1 101 ? -25.786 -5.098 0.583 1.00 91.56 101 VAL A C 1
ATOM 789 O O . VAL A 1 101 ? -26.917 -5.308 0.156 1.00 91.56 101 VAL A O 1
ATOM 792 N N . THR A 1 102 ? -25.556 -4.749 1.851 1.00 86.69 102 THR A N 1
ATOM 793 C CA . THR A 1 102 ? -26.617 -4.663 2.857 1.00 86.69 102 THR A CA 1
ATOM 794 C C . THR A 1 102 ? -26.635 -3.290 3.527 1.00 86.69 102 THR A C 1
ATOM 796 O O . THR A 1 102 ? -25.598 -2.784 3.970 1.00 86.69 102 THR A O 1
ATOM 799 N N . PRO A 1 103 ? -27.810 -2.641 3.623 1.00 85.38 103 PRO A N 1
ATOM 800 C CA . PRO A 1 103 ? -27.951 -1.458 4.452 1.00 85.38 103 PRO A CA 1
ATOM 801 C C . PRO A 1 103 ? -27.911 -1.870 5.929 1.00 85.38 103 PRO A C 1
ATOM 803 O O . PRO A 1 103 ? -28.607 -2.788 6.353 1.00 85.38 103 PRO A O 1
ATOM 806 N N . CYS A 1 104 ? -27.103 -1.179 6.729 1.00 87.06 104 CYS A N 1
ATOM 807 C CA . CYS A 1 104 ? -27.108 -1.319 8.182 1.00 87.06 104 CYS A CA 1
ATOM 808 C C . CYS A 1 104 ? -27.951 -0.209 8.822 1.00 87.06 104 CYS A C 1
ATOM 810 O O . CYS A 1 104 ? -27.940 0.928 8.353 1.00 87.06 104 CYS A O 1
ATOM 812 N N . THR A 1 105 ? -28.594 -0.505 9.948 1.00 89.19 105 THR A N 1
ATOM 813 C CA . THR A 1 105 ? -29.351 0.467 10.759 1.00 89.19 105 THR A CA 1
ATOM 814 C C . THR A 1 105 ? -28.513 1.101 11.875 1.00 89.19 105 THR A C 1
ATOM 816 O O . THR A 1 105 ? -29.051 1.728 12.784 1.00 89.19 105 THR A O 1
ATOM 819 N N . CYS A 1 106 ? -27.186 0.943 11.836 1.00 87.94 106 CYS A N 1
ATOM 820 C CA . CYS A 1 106 ? -26.294 1.512 12.839 1.00 87.94 106 CYS A CA 1
ATOM 821 C C . CYS A 1 106 ? -26.434 3.037 12.894 1.00 87.94 106 CYS A C 1
ATOM 823 O O . CYS A 1 106 ? -26.289 3.717 11.876 1.00 87.94 106 CYS A O 1
ATOM 825 N N . ALA A 1 107 ? -26.646 3.575 14.095 1.00 82.44 107 ALA A N 1
ATOM 826 C CA . ALA A 1 107 ? -26.603 5.012 14.313 1.00 82.44 107 ALA A CA 1
ATOM 827 C C . ALA A 1 107 ? -25.203 5.553 13.986 1.00 82.44 107 ALA A C 1
ATOM 829 O O . ALA A 1 107 ? -24.185 4.933 14.311 1.00 82.44 107 ALA A O 1
ATOM 830 N N . ALA A 1 108 ? -25.146 6.719 13.340 1.00 74.88 108 ALA A N 1
ATOM 831 C CA . ALA A 1 108 ? -23.882 7.396 13.102 1.00 74.88 108 ALA A CA 1
ATOM 832 C C . ALA A 1 108 ? -23.226 7.729 14.448 1.00 74.88 108 ALA A C 1
ATOM 834 O O . ALA A 1 108 ? -23.871 8.264 15.352 1.00 74.88 108 ALA A O 1
ATOM 835 N N . ARG A 1 109 ? -21.935 7.413 14.585 1.00 74.62 109 ARG A N 1
ATOM 836 C CA . ARG A 1 109 ? -21.186 7.783 15.785 1.00 74.62 109 ARG A CA 1
ATOM 837 C C . ARG A 1 109 ? -21.150 9.315 15.881 1.00 74.62 109 ARG A C 1
ATOM 839 O O . ARG A 1 109 ? -20.791 9.950 14.885 1.00 74.62 109 ARG A O 1
ATOM 846 N N . PRO A 1 110 ? -21.497 9.910 17.037 1.00 74.69 110 PRO A N 1
ATOM 847 C CA . PRO A 1 110 ? -21.386 11.350 17.203 1.00 74.69 110 PRO A CA 1
ATOM 848 C C . PRO A 1 110 ? -19.929 11.798 16.978 1.00 74.69 110 PRO A C 1
ATOM 850 O O . PRO A 1 110 ? -19.007 11.037 17.297 1.00 74.69 110 PRO A O 1
ATOM 853 N N . PRO A 1 111 ? -19.707 13.001 16.412 1.00 75.94 111 PRO A N 1
ATOM 854 C CA . PRO A 1 111 ? -18.367 13.526 16.164 1.00 75.94 111 PRO A CA 1
ATOM 855 C C . PRO A 1 111 ? -17.524 13.525 17.444 1.00 75.94 111 PRO A C 1
ATOM 857 O O . PRO A 1 111 ? -18.032 13.853 18.517 1.00 75.94 111 PRO A O 1
ATOM 860 N N . ASP A 1 112 ? -16.238 13.173 17.343 1.00 79.94 112 ASP A N 1
ATOM 861 C CA . ASP A 1 112 ? -15.329 13.232 18.494 1.00 79.94 112 ASP A CA 1
ATOM 862 C C . ASP A 1 112 ? -15.264 14.682 19.017 1.00 79.94 112 ASP A C 1
ATOM 864 O O . ASP A 1 112 ? -15.015 15.592 18.216 1.00 79.94 112 ASP A O 1
ATOM 868 N N . PRO A 1 113 ? -15.448 14.927 20.330 1.00 85.25 113 PRO A N 1
ATOM 869 C CA . PRO A 1 113 ? -15.355 16.265 20.913 1.00 85.25 113 PRO A CA 1
ATOM 870 C C . PRO A 1 113 ? -14.051 16.999 20.570 1.00 85.25 113 PRO A C 1
ATOM 872 O O . PRO A 1 113 ? -14.054 18.217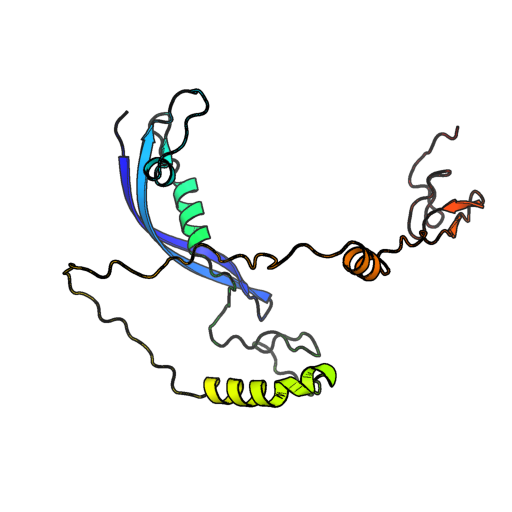 20.408 1.00 85.25 113 PRO A O 1
ATOM 875 N N . ARG A 1 114 ? -12.935 16.276 20.391 1.00 85.44 114 ARG A N 1
ATOM 876 C CA . ARG A 1 114 ? -11.642 16.855 19.983 1.00 85.44 114 ARG A CA 1
ATOM 877 C C . ARG A 1 114 ? -11.671 17.448 18.576 1.00 85.44 114 ARG A C 1
ATOM 879 O O . ARG A 1 114 ? -10.876 18.330 18.269 1.00 85.44 114 ARG A O 1
ATOM 886 N N . LEU A 1 115 ? -12.573 16.967 17.722 1.00 85.31 115 LEU A N 1
ATOM 887 C CA . LEU A 1 115 ? -12.741 17.410 16.340 1.00 85.31 115 LEU A CA 1
ATOM 888 C C . LEU A 1 115 ? -13.826 18.487 16.192 1.00 85.31 115 LEU A C 1
ATOM 890 O O . LEU A 1 115 ? -14.111 18.896 15.069 1.00 85.31 115 LEU A O 1
ATOM 894 N N . ALA A 1 116 ? -14.404 18.987 17.291 1.00 82.44 116 ALA A N 1
ATOM 895 C CA . ALA A 1 116 ? -15.461 20.002 17.257 1.00 82.44 116 ALA A CA 1
ATOM 896 C C . ALA A 1 116 ? -15.054 21.281 16.495 1.00 82.44 116 ALA A C 1
ATOM 898 O O . ALA A 1 116 ? -15.886 21.890 15.827 1.00 82.44 116 ALA A O 1
ATOM 899 N N . VAL A 1 117 ? -13.763 21.640 16.514 1.00 86.12 117 VAL A N 1
ATOM 900 C CA . VAL A 1 117 ? -13.199 22.788 15.774 1.00 86.12 117 VAL A CA 1
ATOM 901 C C . VAL A 1 117 ? -13.370 22.645 14.253 1.00 86.12 117 VAL A C 1
ATOM 903 O O . VAL A 1 117 ? -13.440 23.641 13.541 1.00 86.12 117 VAL A O 1
ATOM 906 N N . LEU A 1 118 ? -13.474 21.417 13.737 1.00 85.38 118 LEU A N 1
ATOM 907 C CA . LEU A 1 118 ? -13.596 21.136 12.303 1.00 85.38 118 LEU A CA 1
ATOM 908 C C . LEU A 1 118 ? -15.048 21.092 11.808 1.00 85.38 118 LEU A C 1
ATOM 910 O O . LEU A 1 118 ? -15.274 20.761 10.643 1.00 85.38 118 LEU A O 1
ATOM 914 N N . LYS A 1 119 ? -16.035 21.409 12.656 1.00 81.69 119 LYS A N 1
ATOM 915 C CA . LYS A 1 119 ? -17.456 21.333 12.287 1.00 81.69 119 LYS A CA 1
ATOM 916 C C . LYS A 1 119 ? -17.796 22.242 11.098 1.00 81.69 119 LYS A C 1
ATOM 918 O O . LYS A 1 119 ? -18.400 21.770 10.139 1.00 81.69 119 LYS A O 1
ATOM 923 N N . ASP A 1 120 ? -17.301 23.481 11.111 1.00 81.69 120 ASP A N 1
ATOM 924 C CA . ASP A 1 120 ? -17.461 24.442 10.005 1.00 81.69 120 ASP A CA 1
ATOM 925 C C . ASP A 1 120 ? -16.858 23.912 8.691 1.00 81.69 120 ASP A C 1
ATOM 927 O O . ASP A 1 120 ? -17.472 23.959 7.625 1.00 81.69 120 ASP A O 1
ATOM 931 N N . LEU A 1 121 ? -15.670 23.302 8.765 1.00 84.00 121 LEU A N 1
ATOM 932 C CA . LEU A 1 121 ? -15.022 22.708 7.596 1.00 84.00 121 LEU A CA 1
ATOM 933 C C . LEU A 1 121 ? -15.823 21.519 7.039 1.00 84.00 121 LEU A C 1
ATOM 935 O O . LEU A 1 121 ? -15.923 21.362 5.822 1.00 84.00 121 LEU A O 1
ATOM 939 N N . ALA A 1 122 ? -16.407 20.692 7.908 1.00 80.56 122 ALA A N 1
ATOM 940 C CA . ALA A 1 122 ? -17.240 19.564 7.499 1.00 80.56 122 ALA A CA 1
ATOM 941 C C . ALA A 1 122 ? -18.535 20.020 6.793 1.00 80.56 122 ALA A C 1
ATOM 943 O O . ALA A 1 122 ? -18.915 19.447 5.766 1.00 80.56 122 ALA A O 1
ATOM 944 N N . GLU A 1 123 ? -19.180 21.081 7.283 1.00 79.69 123 GLU A N 1
ATOM 945 C CA . GLU A 1 123 ? -20.364 21.693 6.657 1.00 79.69 123 GLU A CA 1
ATOM 946 C C . GLU A 1 123 ? -20.027 22.296 5.276 1.00 79.69 123 GLU A C 1
ATOM 948 O O . GLU A 1 123 ? -20.745 22.102 4.290 1.00 79.69 123 GLU A O 1
ATOM 953 N N . ARG A 1 124 ? -18.854 22.921 5.137 1.00 78.31 124 ARG A N 1
ATOM 954 C CA . ARG A 1 124 ? -18.377 23.469 3.853 1.00 78.31 124 ARG A CA 1
ATOM 955 C C . ARG A 1 124 ? -17.985 22.401 2.826 1.00 78.31 124 ARG A C 1
ATOM 957 O O . ARG A 1 124 ? -18.132 22.609 1.624 1.00 78.31 124 ARG A O 1
ATOM 964 N N . LEU A 1 125 ? -17.457 21.258 3.265 1.00 76.88 125 LEU A N 1
ATOM 965 C CA . LEU A 1 125 ? -17.075 20.164 2.362 1.00 76.88 125 LEU A CA 1
ATOM 966 C C . LEU A 1 125 ? -18.284 19.353 1.879 1.00 76.88 125 LEU A C 1
ATOM 968 O O . LEU A 1 125 ? -18.301 18.909 0.731 1.00 76.88 125 LEU A O 1
ATOM 972 N N . SER A 1 126 ? -19.297 19.181 2.728 1.00 64.94 126 SER A N 1
ATOM 973 C CA . SER A 1 126 ? -20.523 18.449 2.383 1.00 64.94 126 SER A CA 1
ATOM 974 C C . SER A 1 126 ? -21.379 19.187 1.347 1.00 64.94 126 SER A C 1
ATOM 976 O O . SER A 1 126 ? -21.881 18.559 0.418 1.00 64.94 126 SER A O 1
ATOM 978 N N . THR A 1 127 ? -21.449 20.517 1.419 1.00 57.88 127 THR A N 1
ATOM 979 C CA . THR A 1 127 ? -22.134 21.370 0.426 1.00 57.88 127 THR A CA 1
ATOM 980 C C . THR A 1 127 ? -21.445 21.402 -0.945 1.00 57.88 127 THR A C 1
ATOM 982 O O . THR A 1 127 ? -22.095 21.607 -1.966 1.00 57.88 127 THR A O 1
ATOM 985 N N . ARG A 1 128 ? -20.134 21.138 -1.013 1.00 51.91 128 ARG A N 1
ATOM 986 C CA . ARG A 1 128 ? -19.374 21.088 -2.277 1.00 51.91 128 ARG A CA 1
ATOM 987 C C . ARG A 1 128 ? -19.528 19.760 -3.031 1.00 51.91 128 ARG A C 1
ATOM 989 O O . ARG A 1 128 ? -19.264 19.707 -4.229 1.00 51.91 128 ARG A O 1
ATOM 996 N N . ALA A 1 129 ? -19.963 18.696 -2.352 1.00 50.62 129 ALA A N 1
ATOM 997 C CA . ALA A 1 129 ? -20.192 17.380 -2.952 1.00 50.62 129 ALA A CA 1
ATOM 998 C C . ALA A 1 129 ? -21.533 17.265 -3.710 1.00 50.62 129 ALA A C 1
ATOM 1000 O O . ALA A 1 129 ? -21.697 16.325 -4.486 1.00 50.62 129 ALA A O 1
ATOM 1001 N N . SER A 1 130 ? -22.464 18.206 -3.512 1.00 49.22 130 SER A N 1
ATOM 1002 C CA . SER A 1 130 ? -23.789 18.245 -4.155 1.00 49.22 130 SER A CA 1
ATOM 1003 C C . SER A 1 130 ? -23.880 19.184 -5.368 1.00 49.22 130 SER A C 1
ATOM 1005 O O . SER A 1 130 ? -24.941 19.284 -5.980 1.00 49.22 130 SER A O 1
ATOM 1007 N N . GLY A 1 131 ? -22.788 19.856 -5.750 1.00 42.38 131 GLY A N 1
ATOM 1008 C CA . GLY A 1 131 ? -22.741 20.653 -6.979 1.00 42.38 131 GLY A CA 1
ATOM 1009 C C . GLY A 1 131 ? -22.720 19.770 -8.237 1.00 42.38 131 GLY A C 1
ATOM 1010 O O . GLY A 1 131 ? -22.165 18.666 -8.193 1.00 42.38 131 GLY A O 1
ATOM 1011 N N . PRO A 1 132 ? -23.289 20.224 -9.372 1.00 39.62 132 PRO A N 1
ATOM 1012 C CA . PRO A 1 132 ? -23.282 19.452 -10.608 1.00 39.62 132 PRO A CA 1
ATOM 1013 C C . PRO A 1 132 ? -21.833 19.161 -11.012 1.00 39.62 132 PRO A C 1
ATOM 1015 O O . PRO A 1 132 ? -21.039 20.072 -11.253 1.00 39.62 132 PRO A O 1
ATOM 1018 N N . ARG A 1 133 ? -21.469 17.872 -11.056 1.00 44.78 133 ARG A N 1
ATOM 1019 C CA . ARG A 1 133 ? -20.184 17.422 -11.599 1.00 44.78 133 ARG A CA 1
ATOM 1020 C C . ARG A 1 133 ? -20.153 17.850 -13.063 1.00 44.78 133 ARG A C 1
ATOM 1022 O O . ARG A 1 133 ? -20.819 17.226 -13.884 1.00 44.78 133 ARG A O 1
ATOM 1029 N N . LEU A 1 134 ? -19.395 18.899 -13.382 1.00 39.44 134 LEU A N 1
ATOM 1030 C CA . LEU A 1 134 ? -19.041 19.225 -14.759 1.00 39.44 134 LEU A CA 1
ATOM 1031 C C . LEU A 1 134 ? -18.347 17.994 -15.345 1.00 39.44 134 LEU A C 1
ATOM 1033 O O . LEU A 1 134 ? -17.187 17.702 -15.052 1.00 39.44 134 LEU A O 1
ATOM 1037 N N . VAL A 1 135 ? -19.101 17.232 -16.129 1.00 38.34 135 VAL A N 1
ATOM 1038 C CA . VAL A 1 135 ? -18.583 16.208 -17.026 1.00 38.34 135 VAL A CA 1
ATOM 1039 C C . VAL A 1 135 ? -17.803 16.970 -18.089 1.00 38.34 135 VAL A C 1
ATOM 1041 O O . VAL A 1 135 ? -18.352 17.399 -19.098 1.00 38.34 135 VAL A O 1
ATOM 1044 N N . ALA A 1 136 ? -16.521 17.214 -17.827 1.00 35.72 136 ALA A N 1
ATOM 1045 C CA . ALA A 1 136 ? -15.599 17.671 -18.850 1.00 35.72 136 ALA A CA 1
ATOM 1046 C C . ALA A 1 136 ? -15.382 16.500 -19.816 1.00 35.72 136 ALA A C 1
ATOM 1048 O O . ALA A 1 136 ? -14.484 15.675 -19.644 1.00 35.72 136 ALA A O 1
ATOM 1049 N N . GLY A 1 137 ? -16.273 16.386 -20.801 1.00 33.31 137 GLY A N 1
ATOM 1050 C CA . GLY A 1 137 ? -15.985 15.648 -22.017 1.00 33.31 137 GLY A CA 1
ATOM 1051 C C . GLY A 1 137 ? -14.758 16.284 -22.658 1.00 33.31 137 GLY A C 1
ATOM 1052 O O . GLY A 1 137 ? -14.768 17.474 -22.958 1.00 33.31 137 GLY A O 1
ATOM 1053 N N . LEU A 1 138 ? -13.687 15.508 -22.820 1.00 32.91 138 LEU A N 1
ATOM 1054 C CA . LEU A 1 138 ? -12.538 15.936 -23.608 1.00 32.91 138 LEU A CA 1
ATOM 1055 C C . LEU A 1 138 ? -12.971 16.069 -25.076 1.00 32.91 138 LEU A C 1
ATOM 1057 O O . LEU A 1 138 ? -13.363 15.055 -25.666 1.00 32.91 138 LEU A O 1
ATOM 1061 N N . PRO A 1 139 ? -12.866 17.250 -25.711 1.00 35.03 139 PRO A N 1
ATOM 1062 C CA . PRO A 1 139 ? -12.911 17.311 -27.157 1.00 35.03 139 PRO A CA 1
ATOM 1063 C C . PRO A 1 139 ? -11.594 16.758 -27.711 1.00 35.03 139 PRO A C 1
ATOM 1065 O O . PRO A 1 139 ? -10.493 17.128 -27.300 1.00 35.03 139 PRO A O 1
ATOM 1068 N N . ARG A 1 140 ? -11.730 15.818 -28.644 1.00 38.09 140 ARG A N 1
ATOM 1069 C CA . ARG A 1 140 ? -10.628 15.263 -29.423 1.00 38.09 140 ARG A CA 1
ATOM 1070 C C . ARG A 1 140 ? -10.094 16.331 -30.380 1.00 38.09 140 ARG A C 1
ATOM 1072 O O . ARG A 1 140 ? -10.859 16.849 -31.183 1.00 38.09 140 ARG A O 1
ATOM 1079 N N . GLY A 1 141 ? -8.779 16.527 -30.350 1.00 33.25 141 GLY A N 1
ATOM 1080 C CA . GLY A 1 141 ? -7.982 16.995 -31.482 1.00 33.25 141 GLY A CA 1
ATOM 1081 C C . GLY A 1 141 ? -7.989 18.500 -31.740 1.00 33.25 141 GLY A C 1
ATOM 1082 O O . GLY A 1 141 ? -8.993 19.065 -32.158 1.00 33.25 141 GLY A O 1
ATOM 1083 N N . ARG A 1 142 ? -6.807 19.105 -31.620 1.00 35.81 142 ARG A N 1
ATOM 1084 C CA . ARG A 1 142 ? -6.135 19.820 -32.714 1.00 35.81 142 ARG A CA 1
ATOM 1085 C C . ARG A 1 142 ? -4.684 20.071 -32.320 1.00 35.81 142 ARG A C 1
ATOM 1087 O O . ARG A 1 142 ? -4.379 20.368 -31.169 1.00 35.81 142 ARG A O 1
ATOM 1094 N N . THR A 1 143 ? -3.825 19.810 -33.289 1.00 39.78 143 THR A N 1
ATOM 1095 C CA . THR A 1 143 ? -2.410 20.142 -33.327 1.00 39.78 143 THR A CA 1
ATOM 1096 C C . THR A 1 143 ? -2.208 21.638 -33.121 1.00 39.78 143 THR A C 1
ATOM 1098 O O . THR A 1 143 ? -3.084 22.424 -33.473 1.00 39.78 143 THR A O 1
ATOM 1101 N N . ASP A 1 144 ? -1.054 21.964 -32.538 1.00 31.36 144 ASP A N 1
ATOM 1102 C CA . ASP A 1 144 ? -0.213 23.144 -32.791 1.00 31.36 144 ASP A CA 1
ATOM 1103 C C . ASP A 1 144 ? 0.292 23.738 -31.467 1.00 31.36 144 ASP A C 1
ATOM 1105 O O . ASP A 1 144 ? -0.315 24.604 -30.844 1.00 31.36 144 ASP A O 1
ATOM 1109 N N . ALA A 1 145 ? 1.455 23.249 -31.034 1.00 31.69 145 ALA A N 1
ATOM 1110 C CA . ALA A 1 145 ? 2.413 24.097 -30.331 1.00 31.69 145 ALA A CA 1
ATOM 1111 C C . ALA A 1 145 ? 3.000 25.068 -31.383 1.00 31.69 145 ALA A C 1
ATOM 1113 O O . ALA A 1 145 ? 3.155 24.633 -32.527 1.00 31.69 145 ALA A O 1
ATOM 1114 N N . PRO A 1 146 ? 3.404 26.316 -31.057 1.00 50.41 146 PRO A N 1
ATOM 1115 C CA . PRO A 1 146 ? 4.238 26.571 -29.884 1.00 50.41 146 PRO A CA 1
ATOM 1116 C C . PRO A 1 146 ? 4.085 27.958 -29.224 1.00 50.41 146 PRO A C 1
ATOM 1118 O O . PRO A 1 146 ? 3.401 28.851 -29.713 1.00 50.41 146 PRO A O 1
ATOM 1121 N N . ARG A 1 147 ? 4.890 28.135 -28.165 1.00 34.88 147 ARG A N 1
ATOM 1122 C CA . ARG A 1 147 ? 5.641 29.353 -27.798 1.00 34.88 147 ARG A CA 1
ATOM 1123 C C . ARG A 1 147 ? 5.275 29.936 -26.426 1.00 34.88 147 ARG A C 1
ATOM 1125 O O . ARG A 1 147 ? 4.341 30.706 -26.276 1.00 34.88 147 ARG A O 1
ATOM 1132 N N . LEU A 1 148 ? 6.197 29.669 -25.497 1.00 42.41 148 LEU A N 1
ATOM 1133 C CA . LEU A 1 148 ? 6.645 30.589 -24.450 1.00 42.41 148 LEU A CA 1
ATOM 1134 C C . LEU A 1 148 ? 5.739 30.763 -23.218 1.00 42.41 148 LEU A C 1
ATOM 1136 O O . LEU A 1 148 ? 5.220 31.841 -22.970 1.00 42.41 148 LEU A O 1
ATOM 1140 N N . GLU A 1 149 ? 5.726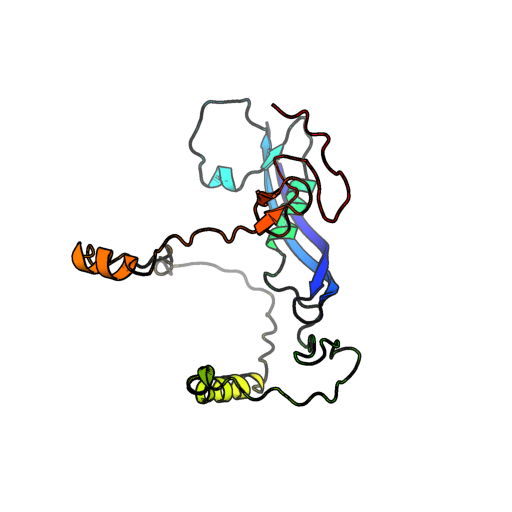 29.753 -22.348 1.00 38.16 149 GLU A N 1
ATOM 1141 C CA . GLU A 1 149 ? 5.649 29.973 -20.894 1.00 38.16 149 GLU A CA 1
ATOM 1142 C C . GLU A 1 149 ? 6.803 29.230 -20.208 1.00 38.16 149 GLU A C 1
ATOM 1144 O O . GLU A 1 149 ? 6.657 28.251 -19.483 1.00 38.16 149 GLU A O 1
ATOM 1149 N N . LEU A 1 150 ? 8.014 29.722 -20.471 1.00 49.72 150 LEU A N 1
ATOM 1150 C CA . LEU A 1 150 ? 9.101 29.612 -19.509 1.00 49.72 150 LEU A CA 1
ATOM 1151 C C . LEU A 1 150 ? 8.701 30.459 -18.299 1.00 49.72 150 LEU A C 1
ATOM 1153 O O . LEU A 1 150 ? 8.675 31.681 -18.410 1.00 49.72 150 LEU A O 1
ATOM 1157 N N . LEU A 1 151 ? 8.394 29.781 -17.188 1.00 50.12 151 LEU A N 1
ATOM 1158 C CA . LEU A 1 151 ? 8.495 30.184 -15.775 1.00 50.12 151 LEU A CA 1
ATOM 1159 C C . LEU A 1 151 ? 7.253 29.739 -14.992 1.00 50.12 151 LEU A C 1
ATOM 1161 O O . LEU A 1 151 ? 6.220 30.399 -15.048 1.00 50.12 151 LEU A O 1
ATOM 1165 N N . ARG A 1 152 ? 7.443 28.697 -14.167 1.00 47.47 152 ARG A N 1
ATOM 1166 C CA . ARG A 1 152 ? 6.881 28.464 -12.813 1.00 47.47 152 ARG A CA 1
ATOM 1167 C C . ARG A 1 152 ? 6.498 26.999 -12.611 1.00 47.47 152 ARG A C 1
ATOM 1169 O O . ARG A 1 152 ? 5.345 26.680 -12.369 1.00 47.47 152 ARG A O 1
ATOM 1176 N N . ASP A 1 153 ? 7.496 26.127 -12.579 1.00 43.16 153 ASP A N 1
ATOM 1177 C CA . ASP A 1 153 ? 7.382 24.959 -11.708 1.00 43.16 153 ASP A CA 1
ATOM 1178 C C . ASP A 1 153 ? 8.743 24.612 -11.094 1.00 43.16 153 ASP A C 1
ATOM 1180 O O . ASP A 1 153 ? 9.307 23.541 -11.273 1.00 43.16 153 ASP A O 1
ATOM 1184 N N . ARG A 1 154 ? 9.299 25.564 -10.328 1.00 49.94 154 ARG A N 1
ATOM 1185 C CA . ARG A 1 154 ? 10.277 25.239 -9.274 1.00 49.94 154 ARG A CA 1
ATOM 1186 C C . ARG A 1 154 ? 9.535 24.675 -8.061 1.00 49.94 154 ARG A C 1
ATOM 1188 O O . ARG A 1 154 ? 9.679 25.176 -6.949 1.00 49.94 154 ARG A O 1
ATOM 1195 N N . SER A 1 155 ? 8.750 23.624 -8.268 1.00 52.00 155 SER A N 1
ATOM 1196 C CA . SER A 1 155 ? 8.341 22.712 -7.202 1.00 52.00 155 SER A CA 1
ATOM 1197 C C . SER A 1 155 ? 9.431 21.657 -6.968 1.00 52.00 155 SER A C 1
ATOM 1199 O O . SER A 1 155 ? 9.169 20.484 -6.710 1.00 52.00 155 SER A O 1
ATOM 1201 N N . GLU A 1 156 ? 10.696 22.097 -6.956 1.00 53.16 156 GLU A N 1
ATOM 1202 C CA . GLU A 1 156 ? 11.699 21.482 -6.094 1.00 53.16 156 GLU A CA 1
ATOM 1203 C C . GLU A 1 156 ? 11.101 21.513 -4.691 1.00 53.16 156 GLU A C 1
ATOM 1205 O O . GLU A 1 156 ? 10.893 22.586 -4.126 1.00 53.16 156 GLU A O 1
ATOM 1210 N N . ARG A 1 157 ? 10.722 20.338 -4.183 1.00 56.66 157 ARG A N 1
ATOM 1211 C CA . ARG A 1 157 ? 10.137 20.114 -2.859 1.00 56.66 157 ARG A CA 1
ATOM 1212 C C . ARG A 1 157 ? 10.785 21.054 -1.842 1.00 56.66 157 ARG A C 1
ATOM 1214 O O . ARG A 1 157 ? 11.882 20.779 -1.358 1.00 56.66 157 ARG A O 1
ATOM 1221 N N . ILE A 1 158 ? 10.107 22.158 -1.519 1.00 61.00 158 ILE A N 1
ATOM 1222 C CA . ILE A 1 158 ? 10.545 23.096 -0.487 1.00 61.00 158 ILE A CA 1
ATOM 1223 C C . ILE A 1 158 ? 10.374 22.361 0.838 1.00 61.00 158 ILE A C 1
ATOM 1225 O O . ILE A 1 158 ? 9.335 22.417 1.493 1.00 61.00 158 ILE A O 1
ATOM 1229 N N . MET A 1 159 ? 11.395 21.601 1.212 1.00 69.94 159 MET A N 1
ATOM 1230 C CA . MET A 1 159 ? 11.508 21.034 2.541 1.00 69.94 159 MET A CA 1
ATOM 1231 C C . MET A 1 159 ? 11.635 22.210 3.504 1.00 69.94 159 MET A C 1
ATOM 1233 O O . MET A 1 159 ? 12.486 23.083 3.333 1.00 69.94 159 MET A O 1
ATOM 1237 N N . ALA A 1 160 ? 10.759 22.260 4.506 1.00 78.00 160 ALA A N 1
ATOM 1238 C CA . ALA A 1 160 ? 10.791 23.309 5.511 1.00 78.00 160 ALA A CA 1
ATOM 1239 C C . ALA A 1 160 ? 12.129 23.258 6.267 1.00 78.00 160 ALA A C 1
ATOM 1241 O O . ALA A 1 160 ? 12.349 22.403 7.126 1.00 78.00 160 ALA A O 1
ATOM 1242 N N . LEU A 1 161 ? 13.036 24.178 5.935 1.00 84.00 161 LEU A N 1
ATOM 1243 C CA . LEU A 1 161 ? 14.329 24.286 6.595 1.00 84.00 161 LEU A CA 1
ATOM 1244 C C . LEU A 1 161 ? 14.166 24.992 7.950 1.00 84.00 161 LEU A C 1
ATOM 1246 O O . LEU A 1 161 ? 13.474 26.013 8.048 1.00 84.00 161 LEU A O 1
ATOM 1250 N N . PRO A 1 162 ? 14.811 24.497 9.020 1.00 84.31 162 PRO A N 1
ATOM 1251 C CA . PRO A 1 162 ? 14.782 25.165 10.311 1.00 84.31 162 PRO A CA 1
ATOM 1252 C C . PRO A 1 162 ? 15.411 26.557 10.191 1.00 84.31 162 PRO A C 1
ATOM 1254 O O . PRO A 1 162 ? 16.597 26.697 9.910 1.00 84.31 162 PRO A O 1
ATOM 1257 N N . LYS A 1 163 ? 14.622 27.603 10.467 1.00 91.69 163 LYS A N 1
ATOM 1258 C CA . LYS A 1 163 ? 15.056 29.004 10.321 1.00 91.69 163 LYS A CA 1
ATOM 1259 C C . LYS A 1 163 ? 16.295 29.359 11.156 1.00 91.69 163 LYS A C 1
ATOM 1261 O O . LYS A 1 163 ? 17.022 30.279 10.795 1.00 91.69 163 LYS A O 1
ATOM 1266 N N . ARG A 1 164 ? 16.505 28.689 12.299 1.00 92.31 164 ARG A N 1
ATOM 1267 C CA . ARG A 1 164 ? 17.643 28.892 13.215 1.00 92.31 164 ARG A CA 1
ATOM 1268 C C . ARG A 1 164 ? 17.994 27.602 13.957 1.00 92.31 164 ARG A C 1
ATOM 1270 O O . ARG A 1 164 ? 17.116 26.791 14.256 1.00 92.31 164 ARG A O 1
ATOM 1277 N N . ARG A 1 165 ? 19.263 27.468 14.360 1.00 92.31 165 ARG A N 1
ATOM 1278 C CA . ARG A 1 165 ? 19.727 26.401 15.262 1.00 92.31 165 ARG A CA 1
ATOM 1279 C C . ARG A 1 165 ? 19.018 26.500 16.617 1.00 92.31 165 ARG A C 1
ATOM 1281 O O . ARG A 1 165 ? 18.964 27.565 17.228 1.00 92.31 165 ARG A O 1
ATOM 1288 N N . HIS A 1 166 ? 18.493 25.386 17.121 1.00 93.69 166 HIS A N 1
ATOM 1289 C CA . HIS A 1 166 ? 17.896 25.347 18.457 1.00 93.69 166 HIS A CA 1
ATOM 1290 C C . HIS A 1 166 ? 18.954 25.482 19.562 1.00 93.69 166 HIS A C 1
ATOM 1292 O O . HIS A 1 166 ? 20.026 24.883 19.486 1.00 93.69 166 HIS A O 1
ATOM 1298 N N . SER A 1 167 ? 18.630 26.231 20.621 1.00 96.38 167 SER A N 1
ATOM 1299 C CA . SER A 1 167 ? 19.503 26.368 21.791 1.00 96.38 167 SER A CA 1
ATOM 1300 C C . SER A 1 167 ? 19.648 25.043 22.551 1.00 96.38 167 SER A C 1
ATOM 1302 O O . SER A 1 167 ? 18.743 24.200 22.540 1.00 96.38 167 SER A O 1
ATOM 1304 N N . LYS A 1 168 ? 20.765 24.877 23.278 1.00 95.12 168 LYS A N 1
ATOM 1305 C CA . LYS A 1 168 ? 21.002 23.703 24.144 1.00 95.12 168 LYS A CA 1
ATOM 1306 C C . LYS A 1 168 ? 19.840 23.493 25.127 1.00 95.12 168 LYS A C 1
ATOM 1308 O O . LYS A 1 168 ? 19.378 22.368 25.299 1.00 95.12 168 LYS A O 1
ATOM 1313 N N . ALA A 1 169 ? 19.317 24.577 25.708 1.00 96.75 169 ALA A N 1
ATOM 1314 C CA . ALA A 1 169 ? 18.183 24.539 26.630 1.00 96.75 169 ALA A CA 1
ATOM 1315 C C . ALA A 1 169 ? 16.885 24.055 25.960 1.00 96.75 169 ALA A C 1
ATOM 1317 O O . ALA A 1 169 ? 16.222 23.170 26.497 1.00 96.75 169 ALA A O 1
ATOM 1318 N N . ARG A 1 170 ? 16.539 24.568 24.767 1.00 94.88 170 ARG A N 1
ATOM 1319 C CA . ARG A 1 170 ? 15.345 24.127 24.020 1.00 94.88 170 ARG A CA 1
ATOM 1320 C C . ARG A 1 170 ? 15.448 22.650 23.629 1.00 94.88 170 ARG A C 1
ATOM 1322 O O . ARG A 1 170 ? 14.474 21.917 23.771 1.00 94.88 170 ARG A O 1
ATOM 1329 N N . GLY A 1 171 ? 16.628 22.199 23.197 1.00 95.50 171 GLY A N 1
ATOM 1330 C CA . GLY A 1 171 ? 16.886 20.786 22.911 1.00 95.50 171 GLY A CA 1
ATOM 1331 C C . GLY A 1 171 ? 16.706 19.890 24.141 1.00 95.50 171 GLY A C 1
ATOM 1332 O O . GLY A 1 171 ? 16.003 18.886 24.061 1.00 95.50 171 GLY A O 1
ATOM 1333 N N . ARG A 1 172 ? 17.279 20.279 25.290 1.00 94.94 172 ARG A N 1
ATOM 1334 C CA . ARG A 1 172 ? 17.145 19.542 26.561 1.00 94.94 172 ARG A CA 1
ATOM 1335 C C . ARG A 1 172 ? 15.696 19.484 27.047 1.00 94.94 172 ARG A C 1
ATOM 1337 O O . ARG A 1 172 ? 15.231 18.399 27.370 1.00 94.94 172 ARG A O 1
ATOM 1344 N N . LYS A 1 173 ? 14.967 20.609 27.013 1.00 95.56 173 LYS A N 1
ATOM 1345 C CA . LYS A 1 173 ? 13.535 20.671 27.362 1.00 95.56 173 LYS A CA 1
ATOM 1346 C C . LYS A 1 173 ? 12.676 19.783 26.459 1.00 95.56 173 LYS A C 1
ATOM 1348 O O . LYS A 1 173 ? 11.748 19.165 26.948 1.00 95.56 173 LYS A O 1
ATOM 1353 N N . ARG A 1 174 ? 12.997 19.668 25.164 1.00 94.06 174 ARG A N 1
ATOM 1354 C CA . ARG A 1 174 ? 12.272 18.765 24.252 1.00 94.06 174 ARG A CA 1
ATOM 1355 C C . ARG A 1 174 ? 12.499 17.286 24.587 1.00 94.06 174 ARG A C 1
ATOM 1357 O O . ARG A 1 174 ? 11.581 16.486 24.474 1.00 94.06 174 ARG A O 1
ATOM 1364 N N . ARG A 1 175 ? 13.721 16.914 24.983 1.00 94.75 175 ARG A N 1
ATOM 1365 C CA . ARG A 1 175 ? 14.110 15.523 25.285 1.00 94.75 175 ARG A CA 1
ATOM 1366 C C . ARG A 1 175 ? 13.717 15.064 26.695 1.00 94.75 175 ARG A C 1
ATOM 1368 O O . ARG A 1 175 ? 14.069 13.955 27.080 1.00 94.75 175 ARG A O 1
ATOM 1375 N N . THR A 1 176 ? 12.997 15.868 27.478 1.00 92.88 176 THR A N 1
ATOM 1376 C CA . THR A 1 176 ? 12.553 15.475 28.829 1.00 92.88 176 THR A CA 1
ATOM 1377 C C . THR A 1 176 ? 11.652 14.248 28.799 1.00 92.88 176 THR A C 1
ATOM 1379 O O . THR A 1 176 ? 11.788 13.396 29.668 1.00 92.88 176 THR A O 1
ATOM 1382 N N . HIS A 1 177 ? 10.804 14.127 27.777 1.00 91.75 177 HIS A N 1
ATOM 1383 C CA . HIS A 1 177 ? 9.895 12.995 27.592 1.00 91.75 177 HIS A CA 1
ATOM 1384 C C . HIS A 1 177 ? 10.557 11.771 26.938 1.00 91.75 177 HIS A C 1
ATOM 1386 O O . HIS A 1 177 ? 9.944 10.712 26.882 1.00 91.75 177 HIS A O 1
ATOM 1392 N N . TYR A 1 178 ? 11.806 11.875 26.465 1.00 91.06 178 TYR A N 1
ATOM 1393 C CA . TYR A 1 178 ? 12.552 10.738 25.914 1.00 91.06 178 TYR A CA 1
ATOM 1394 C C . TYR A 1 178 ? 13.184 9.934 27.054 1.00 91.06 178 TYR A C 1
ATOM 1396 O O . TYR A 1 178 ? 14.395 9.979 27.274 1.00 91.06 178 TYR A O 1
ATOM 1404 N N . LYS A 1 179 ? 12.337 9.261 27.834 1.00 92.38 179 LYS A N 1
ATOM 1405 C CA . LYS A 1 179 ? 12.749 8.372 28.923 1.00 92.38 179 LYS A CA 1
ATOM 1406 C C . LYS A 1 179 ? 12.762 6.929 28.430 1.00 92.38 179 LYS A C 1
ATOM 1408 O O . LYS A 1 179 ? 11.838 6.509 27.742 1.00 92.38 179 LYS A O 1
ATOM 1413 N N . LEU A 1 180 ? 13.799 6.181 28.800 1.00 92.56 180 LEU A N 1
ATOM 1414 C CA . LEU A 1 180 ? 13.796 4.728 28.657 1.00 92.56 180 LEU A CA 1
ATOM 1415 C C . LEU A 1 180 ? 12.897 4.153 29.752 1.00 92.56 180 LEU A C 1
ATOM 1417 O O . LEU A 1 180 ? 13.066 4.487 30.924 1.00 92.56 180 LEU A O 1
ATOM 1421 N N . ALA A 1 181 ? 11.939 3.318 29.365 1.00 91.50 181 ALA A N 1
ATOM 1422 C CA . ALA A 1 181 ? 11.154 2.533 30.305 1.00 91.50 181 ALA A CA 1
ATOM 1423 C C . ALA A 1 181 ? 11.820 1.165 30.468 1.00 91.50 181 ALA A C 1
ATOM 1425 O O . ALA A 1 181 ? 12.161 0.521 29.473 1.00 91.50 181 ALA A O 1
ATOM 1426 N N . ALA A 1 182 ? 12.009 0.729 31.714 1.00 92.19 182 ALA A N 1
ATOM 1427 C CA . ALA A 1 182 ? 12.465 -0.628 31.978 1.00 92.19 182 ALA A CA 1
ATOM 1428 C C . ALA A 1 182 ? 11.397 -1.625 31.491 1.00 92.19 182 ALA A C 1
ATOM 1430 O O . ALA A 1 182 ? 10.201 -1.379 31.688 1.00 92.19 182 ALA A O 1
ATOM 1431 N N . PRO A 1 183 ? 11.791 -2.734 30.844 1.00 91.19 183 PRO A N 1
ATOM 1432 C CA . PRO A 1 183 ? 10.838 -3.751 30.434 1.00 91.19 183 PRO A CA 1
ATOM 1433 C C . PRO A 1 183 ? 10.192 -4.395 31.663 1.00 91.19 183 PRO A C 1
ATOM 1435 O O . PRO A 1 183 ? 10.848 -4.640 32.674 1.00 91.19 183 PRO A O 1
ATOM 1438 N N . THR A 1 184 ? 8.902 -4.707 31.566 1.00 93.00 184 THR A N 1
ATOM 1439 C CA . THR A 1 184 ? 8.213 -5.485 32.597 1.00 93.00 184 THR A CA 1
ATOM 1440 C C . THR A 1 184 ? 8.754 -6.910 32.596 1.00 93.00 184 THR A C 1
ATOM 1442 O O . THR A 1 184 ? 8.755 -7.576 31.559 1.00 93.00 184 THR A O 1
ATOM 1445 N N . LEU A 1 185 ? 9.202 -7.379 33.758 1.00 93.19 185 LEU A N 1
ATOM 1446 C CA . LEU A 1 185 ? 9.691 -8.739 33.963 1.00 93.19 185 LEU A CA 1
ATOM 1447 C C . LEU A 1 185 ? 8.659 -9.555 34.749 1.00 93.19 185 LEU A C 1
ATOM 1449 O O . LEU A 1 185 ? 7.901 -9.022 35.555 1.00 93.19 185 LEU A O 1
ATOM 1453 N N . SER A 1 186 ? 8.629 -10.858 34.488 1.00 91.56 186 SER A N 1
ATOM 1454 C CA . SER A 1 186 ? 7.769 -11.848 35.138 1.00 91.56 186 SER A CA 1
ATOM 1455 C C . SER A 1 186 ? 8.604 -13.052 35.566 1.00 91.56 186 SER A C 1
ATOM 1457 O O . SER A 1 186 ? 9.622 -13.351 34.946 1.00 91.56 186 SER A O 1
ATOM 1459 N N . ILE A 1 187 ? 8.181 -13.755 36.610 1.00 92.31 187 ILE A N 1
ATOM 1460 C CA . ILE A 1 187 ? 8.893 -14.937 37.109 1.00 92.31 187 ILE A CA 1
ATOM 1461 C C . ILE A 1 187 ? 8.460 -16.165 36.299 1.00 92.31 187 ILE A C 1
ATOM 1463 O O . ILE A 1 187 ? 7.271 -16.367 36.039 1.00 92.31 187 ILE A O 1
ATOM 1467 N N . CYS A 1 188 ? 9.415 -16.993 35.872 1.00 90.31 188 CYS A N 1
ATOM 1468 C CA . CYS A 1 188 ? 9.115 -18.253 35.203 1.00 90.31 188 CYS A CA 1
ATOM 1469 C C . CYS A 1 188 ? 8.492 -19.264 36.187 1.00 90.31 188 CYS A C 1
ATOM 1471 O O . CYS A 1 188 ? 9.088 -19.531 37.228 1.00 90.31 188 CYS A O 1
ATOM 1473 N N . PRO A 1 189 ? 7.352 -19.903 35.863 1.00 89.25 189 PRO A N 1
ATOM 1474 C CA . PRO A 1 189 ? 6.736 -20.892 36.752 1.00 89.25 189 PRO A CA 1
ATOM 1475 C C . PRO A 1 189 ? 7.545 -22.193 36.899 1.00 89.25 189 PRO A C 1
ATOM 1477 O O . PRO A 1 189 ? 7.302 -22.929 37.845 1.00 89.25 189 PRO A O 1
ATOM 1480 N N . GLN A 1 190 ? 8.479 -22.487 35.982 1.00 88.56 190 GLN A N 1
ATOM 1481 C CA . GLN A 1 190 ? 9.260 -23.734 35.987 1.00 88.56 190 GLN A CA 1
ATOM 1482 C C . GLN A 1 190 ? 10.603 -23.587 36.719 1.00 88.56 190 GLN A C 1
ATOM 1484 O O . GLN A 1 190 ? 10.840 -24.267 37.707 1.00 88.56 190 GLN A O 1
ATOM 1489 N N . CYS A 1 191 ? 11.469 -22.666 36.284 1.00 89.94 191 CYS A N 1
ATOM 1490 C CA . CYS A 1 191 ? 12.810 -22.488 36.864 1.00 89.94 191 CYS A CA 1
ATOM 1491 C C . CYS A 1 191 ? 12.926 -21.319 37.857 1.00 89.94 191 CYS A C 1
ATOM 1493 O O . CYS A 1 191 ? 13.996 -21.105 38.409 1.00 89.94 191 CYS A O 1
ATOM 1495 N N . ARG A 1 192 ? 11.852 -20.541 38.070 1.00 89.31 192 ARG A N 1
ATOM 1496 C CA . ARG A 1 192 ? 11.817 -19.333 38.925 1.00 89.31 192 ARG A CA 1
ATOM 1497 C C . ARG A 1 192 ? 12.751 -18.187 38.517 1.00 89.31 192 ARG A C 1
ATOM 1499 O O . ARG A 1 192 ? 12.802 -17.181 39.215 1.00 89.31 192 ARG A O 1
ATOM 1506 N N . GLU A 1 193 ? 13.393 -18.281 37.359 1.00 90.56 193 GLU A N 1
ATOM 1507 C CA . GLU A 1 193 ? 14.208 -17.198 36.812 1.00 90.56 193 GLU A CA 1
ATOM 1508 C C . GLU A 1 193 ? 13.349 -16.087 36.188 1.00 90.56 193 GLU A C 1
ATOM 1510 O O . GLU A 1 193 ? 12.209 -16.307 35.748 1.00 90.56 193 GLU A O 1
ATOM 1515 N N . THR A 1 194 ? 13.896 -14.876 36.142 1.00 92.00 194 THR A N 1
ATOM 1516 C CA . THR A 1 194 ? 13.240 -13.714 35.545 1.00 92.00 194 THR A CA 1
ATOM 1517 C C . THR A 1 194 ? 13.167 -13.832 34.023 1.00 92.00 194 THR A C 1
ATOM 1519 O O . THR A 1 194 ? 14.117 -14.197 33.335 1.00 92.00 194 THR A O 1
ATOM 1522 N N . LYS A 1 195 ? 11.997 -13.529 33.457 1.00 91.12 195 LYS A N 1
ATOM 1523 C CA . LYS A 1 195 ? 11.786 -13.536 32.009 1.00 91.12 195 LYS A CA 1
ATOM 1524 C C . LYS A 1 195 ? 10.791 -12.482 31.555 1.00 91.12 195 LYS A C 1
ATOM 1526 O O . LYS A 1 195 ? 9.916 -12.039 32.300 1.00 91.12 195 LYS A O 1
ATOM 1531 N N . LEU A 1 196 ? 10.872 -12.135 30.276 1.00 92.31 196 LEU A N 1
ATOM 1532 C CA . LEU A 1 196 ? 9.874 -11.283 29.641 1.00 92.31 196 LEU A CA 1
ATOM 1533 C C . LEU A 1 196 ? 8.514 -12.005 29.554 1.00 92.31 196 LEU A C 1
ATOM 1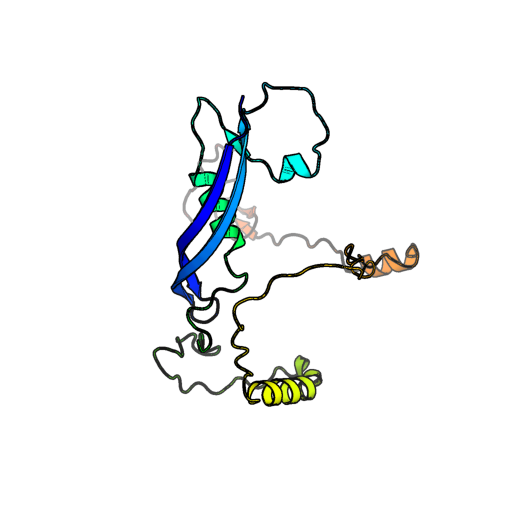535 O O . LEU A 1 196 ? 8.467 -13.196 29.215 1.00 92.31 196 LEU A O 1
ATOM 1539 N N . PRO A 1 197 ? 7.400 -11.302 29.822 1.00 91.62 197 PRO A N 1
ATOM 1540 C CA . PRO A 1 197 ? 6.069 -11.874 29.698 1.00 91.62 197 PRO A CA 1
ATOM 1541 C C . PRO A 1 197 ? 5.793 -12.281 28.247 1.00 91.62 197 PRO A C 1
ATOM 1543 O O . PRO A 1 197 ? 6.314 -11.696 27.297 1.00 91.62 197 PRO A O 1
ATOM 1546 N N . HIS A 1 198 ? 4.968 -13.315 28.078 1.00 90.12 198 HIS A N 1
ATOM 1547 C CA . HIS A 1 198 ? 4.578 -13.881 26.779 1.00 90.12 198 HIS A CA 1
ATOM 1548 C C . HIS A 1 198 ? 5.723 -14.404 25.893 1.00 90.12 198 HIS A C 1
ATOM 1550 O O . HIS A 1 198 ? 5.484 -14.705 24.727 1.00 90.12 198 HIS A O 1
ATOM 1556 N N . ARG A 1 199 ? 6.929 -14.597 26.442 1.00 90.25 199 ARG A N 1
ATOM 1557 C CA . ARG 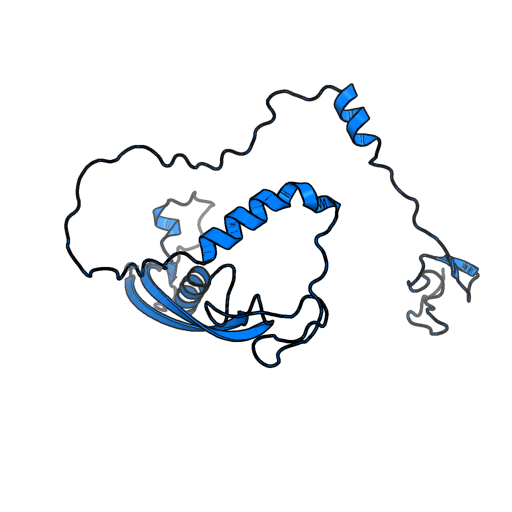A 1 199 ? 8.059 -15.226 25.744 1.00 90.25 199 ARG A CA 1
ATOM 1558 C C . ARG A 1 199 ? 8.444 -16.570 26.367 1.00 90.25 199 ARG A C 1
ATOM 1560 O O . ARG A 1 199 ? 8.166 -16.841 27.548 1.00 90.25 199 ARG A O 1
ATOM 1567 N N . VAL A 1 200 ? 9.071 -17.414 25.549 1.00 91.88 200 VAL A N 1
ATOM 1568 C CA . VAL A 1 200 ? 9.729 -18.651 25.994 1.00 91.88 200 VAL A CA 1
ATOM 1569 C C . VAL A 1 200 ? 10.822 -18.278 26.992 1.00 91.88 200 VAL A C 1
ATOM 1571 O O . VAL A 1 200 ? 11.495 -17.262 26.818 1.00 91.88 200 VAL A O 1
ATOM 1574 N N . CYS A 1 201 ? 10.939 -19.034 28.085 1.00 90.69 201 CYS A N 1
ATOM 1575 C CA . CYS A 1 201 ? 12.000 -18.782 29.052 1.00 90.69 201 CYS A CA 1
ATOM 1576 C C . CYS A 1 201 ? 13.362 -19.082 28.403 1.00 90.69 201 CYS A C 1
ATOM 1578 O O . CYS A 1 201 ? 13.531 -20.202 27.926 1.00 90.69 201 CYS A O 1
ATOM 1580 N N . PRO A 1 202 ? 14.325 -18.142 28.401 1.00 88.25 202 PRO A N 1
ATOM 1581 C CA . PRO A 1 202 ? 15.647 -18.397 27.830 1.00 88.25 202 PRO A CA 1
ATOM 1582 C C . PRO A 1 202 ? 16.456 -19.417 28.643 1.00 88.25 202 PRO A C 1
ATOM 1584 O O . PRO A 1 202 ? 17.324 -20.065 28.081 1.00 88.25 202 PRO A O 1
ATOM 1587 N N . HIS A 1 203 ? 16.154 -19.585 29.937 1.00 88.56 203 HIS A N 1
ATOM 1588 C CA . HIS A 1 203 ? 16.884 -20.504 30.815 1.00 88.56 203 HIS A CA 1
ATOM 1589 C C . HIS A 1 203 ? 16.420 -21.956 30.714 1.00 88.56 203 HIS A C 1
ATOM 1591 O O . HIS A 1 203 ? 17.252 -22.848 30.687 1.00 88.56 203 HIS A O 1
ATOM 1597 N N . CYS A 1 204 ? 15.108 -22.211 30.687 1.00 88.56 204 CYS A N 1
ATOM 1598 C CA . CYS A 1 204 ? 14.592 -23.585 30.661 1.00 88.56 204 CYS A CA 1
ATOM 1599 C C . CYS A 1 204 ? 13.903 -23.976 29.350 1.00 88.56 204 CYS A C 1
ATOM 1601 O O . CYS A 1 204 ? 13.521 -25.125 29.203 1.00 88.56 204 CYS A O 1
ATOM 1603 N N . GLY A 1 205 ? 13.667 -23.050 28.415 1.00 89.50 205 GLY A N 1
ATOM 1604 C CA . GLY A 1 205 ? 13.004 -23.373 27.144 1.00 89.50 205 GLY A CA 1
ATOM 1605 C C . GLY A 1 205 ? 11.493 -23.638 27.230 1.00 89.50 205 GLY A C 1
ATOM 1606 O O . GLY A 1 205 ? 10.858 -23.943 26.218 1.00 89.50 205 GLY A O 1
ATOM 1607 N N . TYR A 1 206 ? 10.880 -23.465 28.410 1.00 89.50 206 TYR A N 1
ATOM 1608 C CA . TYR A 1 206 ? 9.446 -23.692 28.626 1.00 89.50 206 TYR A CA 1
ATOM 1609 C C . TYR A 1 206 ? 8.574 -22.452 28.361 1.00 89.50 206 TYR A C 1
ATOM 1611 O O . TYR A 1 206 ? 8.893 -21.310 28.731 1.00 89.50 206 TYR A O 1
ATOM 1619 N N . TYR A 1 207 ? 7.385 -22.696 27.805 1.00 89.62 207 TYR A N 1
ATOM 1620 C CA . TYR A 1 207 ? 6.301 -21.723 27.649 1.00 89.62 207 TYR A CA 1
ATOM 1621 C C . TYR A 1 207 ? 4.938 -22.391 27.858 1.00 89.62 207 TYR A C 1
ATOM 1623 O O . TYR A 1 207 ? 4.650 -23.428 27.271 1.00 89.62 207 TYR A O 1
ATOM 1631 N N . LYS A 1 208 ? 4.080 -21.796 28.700 1.00 84.06 208 LYS A N 1
ATOM 1632 C CA . LYS A 1 208 ? 2.744 -22.336 29.041 1.00 84.06 208 LYS A CA 1
ATOM 1633 C C . LYS A 1 208 ? 2.756 -23.832 29.430 1.00 84.06 208 LYS A C 1
ATOM 1635 O O . LYS A 1 208 ? 1.850 -24.573 29.070 1.00 84.06 208 LYS A O 1
ATOM 1640 N N . GLY A 1 209 ? 3.791 -24.270 30.151 1.00 83.25 209 GLY A N 1
ATOM 1641 C CA . GLY A 1 209 ? 3.920 -25.655 30.623 1.00 83.25 209 GLY A CA 1
ATOM 1642 C C . GLY A 1 209 ? 4.346 -26.672 29.560 1.00 83.25 209 GLY A C 1
ATOM 1643 O O . GLY A 1 209 ? 4.351 -27.859 29.853 1.00 83.25 209 GLY A O 1
ATOM 1644 N N . ARG A 1 210 ? 4.712 -26.230 28.350 1.00 85.50 210 ARG A N 1
ATOM 1645 C CA . ARG A 1 210 ? 5.286 -27.079 27.299 1.00 85.50 210 ARG A CA 1
ATOM 1646 C C . ARG A 1 210 ? 6.727 -26.672 27.019 1.00 85.50 210 ARG A C 1
ATOM 1648 O O . ARG A 1 210 ? 7.040 -25.478 27.031 1.00 85.50 210 ARG A O 1
ATOM 1655 N N . GLU A 1 211 ? 7.571 -27.659 26.763 1.00 88.00 211 GLU A N 1
ATOM 1656 C CA . GLU A 1 211 ? 8.935 -27.455 26.286 1.00 88.00 211 GLU A CA 1
ATOM 1657 C C . GLU A 1 211 ? 8.896 -27.088 24.801 1.00 88.00 211 GLU A C 1
ATOM 1659 O O . GLU A 1 211 ? 8.229 -27.756 24.010 1.00 88.00 211 GLU A O 1
ATOM 1664 N N . ILE A 1 212 ? 9.534 -25.974 24.437 1.00 88.38 212 ILE A N 1
ATOM 1665 C CA . ILE A 1 212 ? 9.601 -25.498 23.045 1.00 88.38 212 ILE A CA 1
ATOM 1666 C C . ILE A 1 212 ? 11.036 -25.556 22.525 1.00 88.38 212 ILE A C 1
ATOM 1668 O O . ILE A 1 212 ? 11.248 -25.821 21.346 1.00 88.38 212 ILE A O 1
ATOM 1672 N N . LEU A 1 213 ? 12.010 -25.302 23.397 1.00 85.00 213 LEU A N 1
ATOM 1673 C CA . LEU A 1 213 ? 13.430 -25.378 23.086 1.00 85.00 213 LEU A CA 1
ATOM 1674 C C . LEU A 1 213 ? 14.089 -26.305 24.101 1.00 85.00 213 LEU A C 1
ATOM 1676 O O . LEU A 1 213 ? 13.979 -26.059 25.299 1.00 85.00 213 LEU A O 1
ATOM 1680 N N . SER A 1 214 ? 14.793 -27.322 23.619 1.00 76.88 214 SER A N 1
ATOM 1681 C CA . SER A 1 214 ? 15.709 -28.123 24.425 1.00 76.88 214 SER A CA 1
ATOM 1682 C C . SER A 1 214 ? 16.980 -27.305 24.641 1.00 76.88 214 SER A C 1
ATOM 1684 O O . SER A 1 214 ? 17.893 -27.320 23.814 1.00 76.88 214 SER A O 1
ATOM 1686 N N . VAL A 1 215 ? 16.991 -26.491 25.695 1.00 75.44 215 VAL A N 1
ATOM 1687 C CA . VAL A 1 215 ? 18.164 -25.692 26.059 1.00 75.44 215 VAL A CA 1
ATOM 1688 C C . VAL A 1 215 ? 19.055 -26.574 26.930 1.00 75.44 215 VAL A C 1
ATOM 1690 O O . VAL A 1 215 ? 18.703 -26.868 28.070 1.00 75.44 215 VAL A O 1
ATOM 1693 N N . GLU A 1 216 ? 20.183 -27.030 26.386 1.00 60.62 216 GLU A N 1
ATOM 1694 C CA . GLU A 1 216 ? 21.245 -27.661 27.173 1.00 60.62 216 GLU A CA 1
ATOM 1695 C C . GLU A 1 216 ? 21.815 -26.588 28.109 1.00 60.62 216 GLU A C 1
ATOM 1697 O O . GLU A 1 216 ? 22.486 -25.652 27.674 1.00 60.62 216 GLU A O 1
ATOM 1702 N N . GLY A 1 217 ? 21.421 -26.640 29.381 1.00 53.16 217 GLY A N 1
ATOM 1703 C CA . GLY A 1 217 ? 21.815 -25.648 30.375 1.00 53.16 217 GLY A CA 1
ATOM 1704 C C . GLY A 1 217 ? 23.326 -25.661 30.615 1.00 53.16 217 GLY A C 1
ATOM 1705 O O . GLY A 1 217 ? 23.905 -26.727 30.821 1.00 53.16 217 GLY A O 1
ATOM 1706 N N . ALA A 1 218 ? 23.928 -24.470 30.604 1.00 38.09 218 ALA A N 1
ATOM 1707 C CA . ALA A 1 218 ? 25.216 -24.184 31.235 1.00 38.09 218 ALA A CA 1
ATOM 1708 C C . ALA A 1 218 ? 25.031 -23.921 32.736 1.00 38.09 218 ALA A C 1
ATOM 1710 O O . ALA A 1 218 ? 23.963 -23.371 33.103 1.00 38.09 218 ALA A O 1
#

Radius of gyration: 30.09 Å; chains: 1; bounding box: 62×59×72 Å

Foldseek 3Di:
DDKDWDWDKDWDWDWDQALFARDIDTDIFIFTDTAIEDADDDDDDDDDDDPVNVRHHYDYPPDDPVVVVCVVSRVVRDDPGDHNDPPQPGADPPPRDRCVPDNDPDDDDPDDPVCPVCPVVVVVVVVVVPDPPPPPDDDDDDDDDDDDDPDDDPPPPPDPDDPDDDDPVRVVVVCPPVDDDDADWDADPPPRDIDHPPDQDPQCCDDPRDRDDPDPHD

Sequence (218 aa):
GNDVLVRGRMRAWVPQTCGRCLEPFPFDVVARVDTRFCPRPGRREEVELTPDDLEADFYADDLLDVNRLLQTETELGLPMKPLCGKDCRGLCPVCGGNRNVTPCTCAARPPDPRLAVLKDLAERLSTRASGPRLVAGLPRGRTDAPRLELLRDRSERIMALPKRRHSKARGRKRRTHYKLAAPTLSICPQCRETKLPHRVCPHCGYYKGREILSVEGA